Protein AF-A0A419T4N3-F1 (afdb_monomer)

Radius of gyration: 27.33 Å; Cα contacts (8 Å, |Δi|>4): 311; chains: 1; bounding box: 67×47×75 Å

Sequence (355 aa):
MQSIIKIRSVVVLLIANLIISLCSTPVVYLNENQILYAMSTLAQVIAGLFGLVLAAYAIIDPKLKDIGNQSKQSSDYVDTLRSRYFQNIIVLSVICAITILSSLLTINLYTEVSDKLFSILISQASIFGFFSILCFLYFGCSLLNPNALEKISKEEKKEIEDGYGSNLMDDDFKPFVAYYNKLESLIFEFATELMDKDLQGTLNLKYRNGRMQIFQALDILVMNEIINRQLYEKIDELRRYRNALVHSTDDQKVIPQIFNELKELYSKLFEVYKNNDDQEERIRAIQNLYAFSSHISLSQLDQQIIEIITNHAGISAHEMVLKLQVTRATLSRHLKKLSFMEKIKEKENGYYIIS

Nearest PDB structures (foldseek):
  1lnw-assembly3_F  TM=6.559E-01  e=2.986E-01  Pseudomonas aeruginosa
  8r5s-assembly1_B  TM=3.096E-01  e=5.332E-01  unidentified

Mean predicted aligned error: 12.05 Å

pLDDT: mean 80.76, std 11.73, range [31.94, 97.12]

Foldseek 3Di:
DVVVVLVVVLVVVLVVLLVVLLPDDDPDDDDLVRLLCLLVVLLVVLVVLLVVLVVLLVVLLVVLVVQLVVDVLSVVLSVVLNVVLVVLNVVLVVLSVVLNVLSVVLSVCVPPDDPSVSSSSSSSSNVSSVSSVVSSVVSVCQSPDPCNSLVVLQVLLVLLDLQQDDPWDPPCQVVLLVLLVLLLVLLVVVLVVLCVVPDPDDPCPPPVPDDDDSVNSVVSCVVVLLDDLLVVVLNVSSSSNNSSLVSNPPGSIDDVVNSVLSVVLSVLSVQLVVCVVPPVSNVVSSVVNVVSSVVPDDGPLLVVVLVCCVVDPLDALVVSCVVSVDDSVSSVVSVVSCVSNQQWDADPRGIHGDD

Secondary structure (DSSP, 8-state):
-HHHHHHHHHHHHHHHHHHHHHHSPPS-PPPHHHHHHHHHHHHHHHHHHHHHHHHHHHHHHHHHHHHHHH-HHHHHHHHHHHHHHHHHHHHHHHHHHHHHHHHHHHHHTTTTS-HHHHHHHHHHHHHHHHHHHHHHHHHHHHHT-TTHHHHHHHHHHHHHHHHH-S--BSS-HHHHHHHHHHHHHHHHHHHHHHHHHH-SSSSTTTSSSS---HHHHHHHHHHTTSS-HHHHHHHHHHHHHHHHHHH-TT---B-HHHHHHHHHHHHHHHHHHHTTT-HHHHHHHHHHHHHHHHTS---HHHHHHHHHHHHSTT--HHHHHHHHT--HHHHHHHHHHHHHTTSEEEETTEEEE--

Solvent-accessible surface area (backbone atoms only — not comparable to full-atom values): 19408 Å² total; per-residue (Å²): 110,72,70,59,54,52,52,51,53,48,53,52,51,52,51,52,49,49,54,49,48,70,76,46,76,85,88,71,89,77,54,72,66,57,50,51,50,52,32,52,51,52,32,49,52,46,52,51,53,50,52,52,49,53,54,51,47,67,62,43,52,59,55,44,50,53,54,19,71,75,33,83,68,43,27,60,53,36,52,52,50,50,52,54,51,53,54,49,50,54,53,49,52,53,51,42,52,52,42,37,50,42,26,52,49,46,63,71,39,60,86,80,43,56,72,68,60,42,53,40,46,52,51,52,40,50,52,53,41,53,52,48,51,52,50,53,53,53,48,51,53,56,72,68,41,88,57,54,59,39,50,52,20,46,53,53,34,48,59,54,44,72,32,74,52,94,62,70,36,78,80,44,36,69,60,43,55,53,50,50,52,51,42,53,49,50,45,47,53,53,31,49,54,51,51,68,72,76,51,98,72,86,66,71,77,74,57,76,81,42,87,80,48,71,66,59,27,51,50,48,33,39,76,67,67,62,40,56,58,53,47,51,53,49,52,52,51,52,51,52,45,52,45,14,42,74,48,29,91,86,54,58,54,29,46,59,69,62,49,49,54,51,52,52,52,39,52,37,52,48,49,27,60,72,28,65,86,42,68,68,58,23,52,52,28,37,49,54,41,50,57,49,43,76,65,56,80,65,36,56,62,54,47,52,50,50,50,49,31,70,78,33,74,43,49,44,75,69,56,52,28,64,75,69,71,47,52,68,66,58,51,51,52,51,51,50,53,36,36,67,51,54,49,33,44,82,53,100,64,26,37,36,71,52,129

Organism: NCBI:txid94868

InterPro domains:
  IPR036388 Winged helix-like DNA-binding domain superfamily [G3DSA:1.10.10.10] (299-355)
  IPR036390 Winged helix DNA-binding domain superfamily [SSF46785] (293-349)

Structure (mmCIF, N/CA/C/O backbone):
data_AF-A0A419T4N3-F1
#
_entry.id   AF-A0A419T4N3-F1
#
loop_
_atom_site.group_PDB
_atom_site.id
_atom_site.type_symbol
_atom_site.label_atom_id
_atom_site.label_alt_id
_atom_site.label_comp_id
_atom_site.label_asym_id
_atom_site.label_entity_id
_atom_site.label_seq_id
_atom_site.pdbx_PDB_ins_code
_atom_site.Cartn_x
_atom_site.Cartn_y
_atom_site.Cartn_z
_atom_site.occupancy
_atom_site.B_iso_or_equiv
_atom_site.auth_seq_id
_atom_site.auth_comp_id
_atom_site.auth_asym_id
_atom_site.auth_atom_id
_atom_site.pdbx_PDB_model_num
ATOM 1 N N . MET A 1 1 ? 0.202 1.731 -7.479 1.00 31.94 1 MET A N 1
ATOM 2 C CA . MET A 1 1 ? -0.015 2.595 -8.668 1.00 31.94 1 MET A CA 1
ATOM 3 C C . MET A 1 1 ? 1.285 3.156 -9.248 1.00 31.94 1 MET A C 1
ATOM 5 O O . MET A 1 1 ? 1.429 3.130 -10.464 1.00 31.94 1 MET A O 1
ATOM 9 N N . GLN A 1 2 ? 2.255 3.583 -8.425 1.00 45.47 2 GLN A N 1
ATOM 10 C CA . GLN A 1 2 ? 3.548 4.090 -8.917 1.00 45.47 2 GLN A CA 1
ATOM 11 C C . GLN A 1 2 ? 4.290 3.100 -9.837 1.00 45.47 2 GLN A C 1
ATOM 13 O O . GLN A 1 2 ? 4.796 3.516 -10.871 1.00 45.47 2 GLN A O 1
ATOM 18 N N . SER A 1 3 ? 4.287 1.795 -9.544 1.00 47.53 3 SER A N 1
ATOM 19 C CA . SER A 1 3 ? 4.958 0.793 -10.394 1.00 47.53 3 SER A CA 1
ATOM 20 C C . SER A 1 3 ? 4.275 0.601 -11.759 1.00 47.53 3 SER A C 1
ATOM 22 O O . SER A 1 3 ? 4.956 0.436 -12.761 1.00 47.53 3 SER A O 1
ATOM 24 N N . ILE A 1 4 ? 2.942 0.718 -11.836 1.00 44.59 4 ILE A N 1
ATOM 25 C CA . ILE A 1 4 ? 2.182 0.607 -13.099 1.00 44.59 4 ILE A CA 1
ATOM 26 C C . ILE A 1 4 ? 2.394 1.845 -13.979 1.00 44.59 4 ILE A C 1
ATOM 28 O O . ILE A 1 4 ? 2.547 1.717 -15.190 1.00 44.59 4 ILE A O 1
ATOM 32 N N . ILE A 1 5 ? 2.435 3.039 -13.377 1.00 51.47 5 ILE A N 1
ATOM 33 C CA . ILE A 1 5 ? 2.735 4.289 -14.095 1.00 51.47 5 ILE A CA 1
ATOM 34 C C . ILE A 1 5 ? 4.153 4.233 -14.674 1.00 51.47 5 ILE A C 1
ATOM 36 O O . ILE A 1 5 ? 4.336 4.550 -15.846 1.00 51.47 5 ILE A O 1
ATOM 40 N N . LYS A 1 6 ? 5.124 3.731 -13.898 1.00 64.81 6 LYS A N 1
ATOM 41 C CA . LYS A 1 6 ? 6.505 3.521 -14.358 1.00 64.81 6 LYS A CA 1
ATOM 42 C C . LYS A 1 6 ? 6.587 2.531 -15.525 1.00 64.81 6 LYS A C 1
ATOM 44 O O . LYS A 1 6 ? 7.268 2.808 -16.503 1.00 64.81 6 LYS A O 1
ATOM 49 N N . ILE A 1 7 ? 5.859 1.413 -15.475 1.00 67.81 7 ILE A N 1
ATOM 50 C CA . ILE A 1 7 ? 5.841 0.429 -16.574 1.00 67.81 7 ILE A CA 1
ATOM 51 C C . ILE A 1 7 ? 5.201 1.023 -17.838 1.00 67.81 7 ILE A C 1
ATOM 53 O O . ILE A 1 7 ? 5.730 0.857 -18.933 1.00 67.81 7 ILE A O 1
ATOM 57 N N . ARG A 1 8 ? 4.098 1.771 -17.707 1.00 72.62 8 ARG A N 1
ATOM 58 C CA . ARG A 1 8 ? 3.450 2.432 -18.853 1.00 72.62 8 ARG A CA 1
ATOM 59 C C . ARG A 1 8 ? 4.358 3.469 -19.512 1.00 72.62 8 ARG A C 1
ATOM 61 O O . ARG A 1 8 ? 4.431 3.494 -20.736 1.00 72.62 8 ARG A O 1
ATOM 68 N N . SER A 1 9 ? 5.078 4.277 -18.728 1.00 74.44 9 SER A N 1
ATOM 69 C CA . SER A 1 9 ? 6.034 5.241 -19.287 1.00 74.44 9 SER A CA 1
ATOM 70 C C . SER A 1 9 ? 7.179 4.559 -20.033 1.00 74.44 9 SER A C 1
ATOM 72 O O . SER A 1 9 ? 7.587 5.057 -21.076 1.00 74.44 9 SER A O 1
ATOM 74 N N . VAL A 1 10 ? 7.649 3.396 -19.560 1.00 78.00 10 VAL A N 1
ATOM 75 C CA . VAL A 1 10 ? 8.656 2.595 -20.280 1.0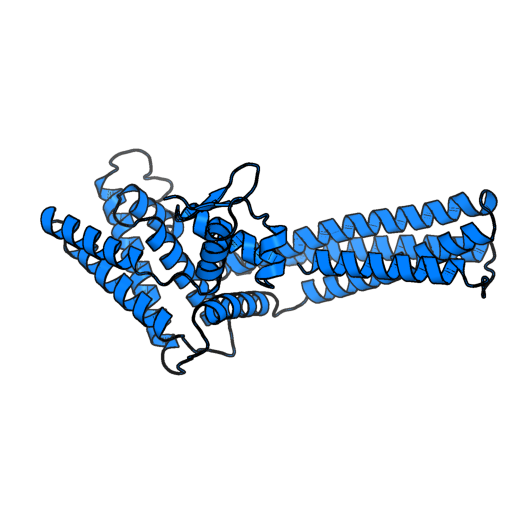0 78.00 10 VAL A CA 1
ATOM 76 C C . VAL A 1 10 ? 8.129 2.136 -21.619 1.00 78.00 10 VAL A C 1
ATOM 78 O O . VAL A 1 10 ? 8.781 2.346 -22.631 1.00 78.00 10 VAL A O 1
ATOM 81 N N . VAL A 1 11 ? 6.944 1.527 -21.634 1.00 82.12 11 VAL A N 1
ATOM 82 C CA . VAL A 1 11 ? 6.359 0.987 -22.864 1.00 82.12 11 VAL A CA 1
ATOM 83 C C . VAL A 1 11 ? 6.176 2.094 -23.901 1.00 82.12 11 VAL A C 1
ATOM 85 O O . VAL A 1 11 ? 6.564 1.917 -25.051 1.00 82.12 11 VAL A O 1
ATOM 88 N N . VAL A 1 12 ? 5.664 3.259 -23.493 1.00 84.56 12 VAL A N 1
ATOM 89 C CA . VAL A 1 12 ? 5.522 4.418 -24.388 1.00 84.56 12 VAL A CA 1
ATOM 90 C C . VAL A 1 12 ? 6.878 4.875 -24.924 1.00 84.56 12 VAL A C 1
ATOM 92 O O . VAL A 1 12 ? 7.005 5.119 -26.121 1.00 84.56 12 VAL A O 1
ATOM 95 N N . LEU A 1 13 ? 7.898 4.952 -24.068 1.00 84.69 13 LEU A N 1
ATOM 96 C CA . LEU A 1 13 ? 9.232 5.400 -24.456 1.00 84.69 13 LEU A CA 1
ATOM 97 C C . LEU A 1 13 ? 9.925 4.405 -25.406 1.00 84.69 13 LEU A C 1
ATOM 99 O O . LEU A 1 13 ? 10.548 4.827 -26.378 1.00 84.69 13 LEU A O 1
ATOM 103 N N . LEU A 1 14 ? 9.750 3.097 -25.194 1.00 85.50 14 LEU A N 1
ATOM 104 C CA . LEU A 1 14 ? 10.253 2.051 -26.091 1.00 85.50 14 LEU A CA 1
ATOM 105 C C . LEU A 1 14 ? 9.548 2.072 -27.453 1.00 85.50 14 LEU A C 1
ATOM 107 O O . LEU A 1 14 ? 10.215 1.983 -28.484 1.00 85.50 14 LEU A O 1
ATOM 111 N N . ILE A 1 15 ? 8.219 2.246 -27.475 1.00 86.88 15 ILE A N 1
ATOM 112 C CA . ILE A 1 15 ? 7.438 2.363 -28.719 1.00 86.88 15 ILE A CA 1
ATOM 113 C C . ILE A 1 15 ? 7.839 3.623 -29.489 1.00 86.88 15 ILE A C 1
ATOM 115 O O . ILE A 1 15 ? 8.082 3.552 -30.691 1.00 86.88 15 ILE A O 1
ATOM 119 N N . ALA A 1 16 ? 7.953 4.768 -28.811 1.00 86.31 16 ALA A N 1
ATOM 120 C CA . ALA A 1 16 ? 8.398 6.010 -29.434 1.00 86.31 16 ALA A CA 1
ATOM 121 C C . ALA A 1 16 ? 9.796 5.844 -30.044 1.00 86.31 16 ALA A C 1
ATOM 123 O O . ALA A 1 16 ? 10.008 6.181 -31.208 1.00 86.31 16 ALA A O 1
ATOM 124 N N . ASN A 1 17 ? 10.725 5.241 -29.297 1.00 85.12 17 ASN A N 1
ATOM 125 C CA . ASN A 1 17 ? 12.058 4.951 -29.807 1.00 85.12 17 ASN A CA 1
ATOM 126 C C . ASN A 1 17 ? 12.044 3.965 -30.986 1.00 85.12 17 ASN A C 1
ATOM 128 O O . ASN A 1 17 ? 12.831 4.105 -31.916 1.00 85.12 17 ASN A O 1
ATOM 132 N N . LEU A 1 18 ? 11.135 2.986 -30.987 1.00 86.69 18 LEU A N 1
ATOM 133 C CA . LEU A 1 18 ? 11.001 2.024 -32.081 1.00 86.69 18 LEU A CA 1
ATOM 134 C C . LEU A 1 18 ? 10.568 2.729 -33.368 1.00 86.69 18 LEU A C 1
ATOM 136 O O . LEU A 1 18 ? 11.173 2.511 -34.413 1.00 86.69 18 LEU A O 1
ATOM 140 N N . ILE A 1 19 ? 9.568 3.609 -33.281 1.00 85.75 19 ILE A N 1
ATOM 141 C CA . ILE A 1 19 ? 9.081 4.403 -34.416 1.00 85.75 19 ILE A CA 1
ATOM 142 C C . ILE A 1 19 ? 10.201 5.302 -34.951 1.00 85.75 19 ILE A C 1
ATOM 144 O O . ILE A 1 19 ? 10.469 5.302 -36.152 1.00 85.75 19 ILE A O 1
ATOM 148 N N . ILE A 1 20 ? 10.909 6.010 -34.064 1.00 84.19 20 ILE A N 1
ATOM 149 C CA . ILE A 1 20 ? 12.036 6.873 -34.445 1.00 84.19 20 ILE A CA 1
ATOM 150 C C . ILE A 1 20 ? 13.131 6.051 -35.133 1.00 84.19 20 ILE A C 1
ATOM 152 O O . ILE A 1 20 ? 13.623 6.444 -36.187 1.00 84.19 20 ILE A O 1
ATOM 156 N N . SER A 1 21 ? 13.484 4.890 -34.581 1.00 81.69 21 SER A N 1
ATOM 157 C CA . SER A 1 21 ? 14.529 4.022 -35.129 1.00 81.69 21 SER A CA 1
ATOM 158 C C . SER A 1 21 ? 14.134 3.326 -36.440 1.00 81.69 21 SER A C 1
ATOM 160 O O . SER A 1 21 ? 15.013 2.889 -37.177 1.00 81.69 21 SER A O 1
ATOM 162 N N . LEU A 1 22 ? 12.837 3.207 -36.749 1.00 82.69 22 LEU A N 1
ATOM 163 C CA . LEU A 1 22 ? 12.342 2.675 -38.025 1.00 82.69 22 LEU A CA 1
ATOM 164 C C . LEU A 1 22 ? 12.378 3.719 -39.150 1.00 82.69 22 LEU A C 1
ATOM 166 O O . LEU A 1 22 ? 12.662 3.364 -40.303 1.00 82.69 22 LEU A O 1
ATOM 170 N N . CYS A 1 23 ? 12.075 4.975 -38.806 1.00 80.25 23 CYS A N 1
ATOM 171 C CA . CYS A 1 23 ? 12.005 6.115 -39.721 1.00 80.25 23 CYS A CA 1
ATOM 172 C C . CYS A 1 23 ? 13.365 6.777 -39.979 1.00 80.25 23 CYS A C 1
ATOM 174 O O . CYS A 1 23 ? 13.569 7.334 -41.055 1.00 80.25 23 CYS A O 1
ATOM 176 N N . SER A 1 24 ? 14.288 6.713 -39.020 1.00 73.56 24 SER A N 1
ATOM 177 C CA . SER A 1 24 ? 15.607 7.339 -39.118 1.00 73.56 24 SER A CA 1
ATOM 178 C C . SER A 1 24 ? 16.665 6.366 -39.632 1.00 73.56 24 SER A C 1
ATOM 180 O O . SER A 1 24 ? 16.668 5.182 -39.298 1.00 73.56 24 SER A O 1
ATOM 182 N N . THR A 1 25 ? 17.611 6.874 -40.419 1.00 68.69 25 THR A N 1
ATOM 183 C CA . THR A 1 25 ? 18.847 6.148 -40.726 1.00 68.69 25 THR A CA 1
ATOM 184 C C . THR A 1 25 ? 19.784 6.180 -39.519 1.00 68.69 25 THR A C 1
ATOM 186 O O . THR A 1 25 ? 19.832 7.203 -38.828 1.00 68.69 25 THR A O 1
ATOM 189 N N . PRO A 1 26 ? 20.555 5.109 -39.260 1.00 66.38 26 PRO A N 1
ATOM 190 C CA . PRO A 1 26 ? 21.543 5.110 -38.190 1.00 66.38 26 PRO A CA 1
ATOM 191 C C . PRO A 1 26 ? 22.538 6.257 -38.387 1.00 66.38 26 PRO A C 1
ATOM 193 O O . PRO A 1 26 ? 23.219 6.342 -39.406 1.00 66.38 26 PRO A O 1
ATOM 196 N N . VAL A 1 27 ? 22.589 7.159 -37.406 1.00 62.31 27 VAL A N 1
ATOM 197 C CA . VAL A 1 27 ? 23.484 8.330 -37.414 1.00 62.31 27 VAL A CA 1
ATOM 198 C C . VAL A 1 27 ? 24.900 7.943 -36.975 1.00 62.31 27 VAL A C 1
ATOM 200 O O . VAL A 1 27 ? 25.871 8.575 -37.378 1.00 62.31 27 VAL A O 1
ATOM 203 N N . VAL A 1 28 ? 25.025 6.888 -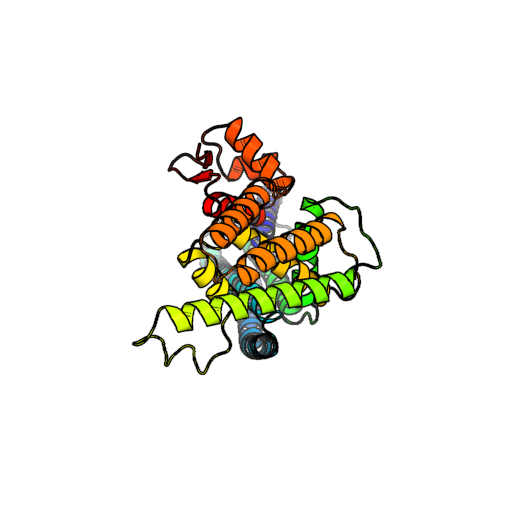36.163 1.00 66.81 28 VAL A N 1
ATOM 204 C CA . VAL A 1 28 ? 26.293 6.403 -35.610 1.00 66.81 28 VAL A CA 1
ATOM 205 C C . VAL A 1 28 ? 26.461 4.931 -35.964 1.00 66.81 28 VAL A C 1
ATOM 207 O O . VAL A 1 28 ? 25.627 4.105 -35.595 1.00 66.81 28 VAL A O 1
ATOM 210 N N . TYR A 1 29 ? 27.557 4.610 -36.649 1.00 73.38 29 TYR A N 1
ATOM 211 C CA . TYR A 1 29 ? 27.977 3.237 -36.909 1.00 73.38 29 TYR A CA 1
ATOM 212 C C . TYR A 1 29 ? 28.999 2.830 -35.853 1.00 73.38 29 TYR A C 1
ATOM 214 O O . TYR A 1 29 ? 30.044 3.465 -35.713 1.00 73.38 2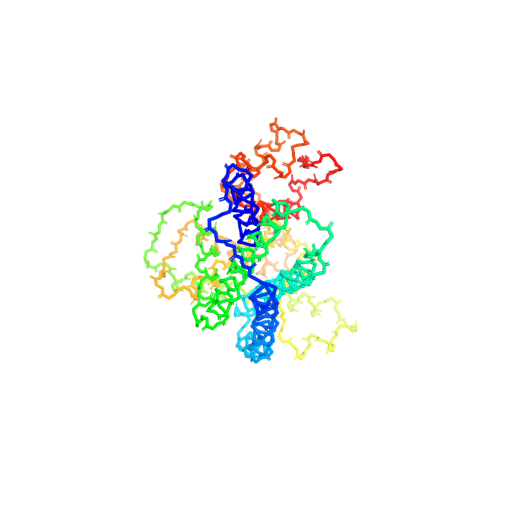9 TYR A O 1
ATOM 222 N N . LEU A 1 30 ? 28.669 1.791 -35.090 1.00 80.06 30 LEU A N 1
ATOM 223 C CA . LEU A 1 30 ? 29.545 1.234 -34.067 1.00 80.06 30 LEU A CA 1
ATOM 224 C C . LEU A 1 30 ? 30.280 0.023 -34.636 1.00 80.06 30 LEU A C 1
ATOM 226 O O . LEU A 1 30 ? 29.688 -0.789 -35.346 1.00 80.06 30 LEU A O 1
ATOM 230 N N . ASN A 1 31 ? 31.563 -0.100 -34.311 1.00 84.88 31 ASN A N 1
ATOM 231 C CA . ASN A 1 31 ? 32.322 -1.310 -34.609 1.00 84.88 31 ASN A CA 1
ATOM 232 C C . ASN A 1 31 ? 32.029 -2.420 -33.581 1.00 84.88 31 ASN A C 1
ATOM 234 O O . ASN A 1 31 ? 31.470 -2.170 -32.511 1.00 84.88 31 ASN A O 1
ATOM 238 N N . GLU A 1 32 ? 32.440 -3.647 -33.897 1.00 85.06 32 GLU A N 1
ATOM 239 C CA . GLU A 1 32 ? 32.225 -4.835 -33.059 1.00 85.06 32 GLU A CA 1
ATOM 240 C C . GLU A 1 32 ? 32.720 -4.646 -31.616 1.00 85.06 32 GLU A C 1
ATOM 242 O O . GLU A 1 32 ? 31.989 -4.896 -30.657 1.00 85.06 32 GLU A O 1
ATOM 247 N N . ASN A 1 33 ? 33.932 -4.109 -31.449 1.00 90.31 33 ASN A N 1
ATOM 248 C CA . ASN A 1 33 ? 34.508 -3.858 -30.129 1.00 90.31 33 ASN A CA 1
ATOM 249 C C . ASN A 1 33 ? 33.665 -2.859 -29.324 1.00 90.31 33 ASN A C 1
ATOM 251 O O . ASN A 1 33 ? 33.402 -3.076 -28.145 1.00 90.31 33 ASN A O 1
ATOM 255 N N . GLN A 1 34 ? 33.210 -1.771 -29.947 1.00 90.44 34 GLN A N 1
ATOM 256 C CA . GLN A 1 34 ? 32.368 -0.759 -29.307 1.00 90.44 34 GLN A CA 1
ATOM 257 C C . GLN A 1 34 ? 31.020 -1.338 -28.872 1.00 90.44 34 GLN A C 1
ATOM 259 O O . GLN A 1 34 ? 30.558 -1.019 -27.778 1.00 90.44 34 GLN A O 1
ATOM 264 N N . ILE A 1 35 ? 30.415 -2.206 -29.686 1.00 89.56 35 ILE A N 1
ATOM 265 C CA . ILE A 1 35 ? 29.171 -2.913 -29.350 1.00 89.56 35 ILE A CA 1
ATOM 266 C C . ILE A 1 35 ? 29.390 -3.819 -28.139 1.00 89.56 35 ILE A C 1
ATOM 268 O O . ILE A 1 35 ? 28.626 -3.748 -27.172 1.00 89.56 35 ILE A O 1
ATOM 272 N N . LEU A 1 36 ? 30.452 -4.630 -28.172 1.00 91.44 36 LEU A N 1
ATOM 273 C CA . LEU A 1 36 ? 30.802 -5.544 -27.090 1.00 91.44 36 LEU A CA 1
ATOM 274 C C . LEU A 1 36 ? 31.016 -4.784 -25.776 1.00 91.44 36 LEU A C 1
ATOM 276 O O . LEU A 1 36 ? 30.433 -5.148 -24.753 1.00 91.44 36 LEU A O 1
ATOM 280 N N . TYR A 1 37 ? 31.796 -3.700 -25.805 1.00 93.38 37 TYR A N 1
ATOM 281 C CA . TYR A 1 37 ? 32.027 -2.869 -24.626 1.00 93.38 37 TYR A CA 1
ATOM 282 C C . TYR A 1 37 ? 30.739 -2.207 -24.135 1.00 93.38 37 TYR A C 1
ATOM 284 O O . TYR A 1 37 ? 30.447 -2.287 -22.944 1.00 93.38 37 TYR A O 1
ATOM 292 N N . ALA A 1 38 ? 29.939 -1.595 -25.010 1.00 91.44 38 ALA A N 1
ATOM 293 C CA . ALA A 1 38 ? 28.722 -0.893 -24.604 1.00 91.44 38 ALA A CA 1
ATOM 294 C C . ALA A 1 38 ? 27.695 -1.837 -23.957 1.00 91.44 38 ALA A C 1
ATOM 296 O O . ALA A 1 38 ? 27.187 -1.553 -22.874 1.00 91.44 38 ALA A O 1
ATOM 297 N N . MET A 1 39 ? 27.424 -2.988 -24.575 1.00 94.00 39 MET A N 1
ATOM 298 C CA . MET A 1 39 ? 26.419 -3.925 -24.064 1.00 94.00 39 MET A CA 1
ATOM 299 C C . MET A 1 39 ? 26.895 -4.690 -22.831 1.00 94.00 39 MET A C 1
ATOM 301 O O . MET A 1 39 ? 26.122 -4.869 -21.888 1.00 94.00 39 MET A O 1
ATOM 305 N N . SER A 1 40 ? 28.168 -5.092 -22.791 1.00 95.19 40 SER A N 1
ATOM 306 C CA . SER A 1 40 ? 28.737 -5.767 -21.620 1.00 95.19 40 SER A CA 1
ATOM 307 C C . SER A 1 40 ? 28.801 -4.833 -20.409 1.00 95.19 40 SER A C 1
ATOM 309 O O . SER A 1 40 ? 28.366 -5.204 -19.318 1.00 95.19 40 SER A O 1
ATOM 311 N N . THR A 1 41 ? 29.254 -3.587 -20.593 1.00 95.94 41 THR A N 1
ATOM 312 C CA . THR A 1 41 ? 29.294 -2.600 -19.499 1.00 95.94 41 THR A CA 1
ATOM 313 C C . THR A 1 41 ? 27.899 -2.254 -18.991 1.00 95.94 41 THR A C 1
ATOM 315 O O . THR A 1 41 ? 27.699 -2.199 -17.780 1.00 95.94 41 THR A O 1
ATOM 318 N N . LEU A 1 42 ? 26.911 -2.099 -19.877 1.00 95.88 42 LEU A N 1
ATOM 319 C CA . LEU A 1 42 ? 25.527 -1.850 -19.479 1.00 95.88 42 LEU A CA 1
ATOM 320 C C . LEU A 1 42 ? 24.971 -2.981 -18.599 1.00 95.88 42 LEU A C 1
ATOM 322 O O . LEU A 1 42 ? 24.412 -2.712 -17.532 1.00 95.88 42 LEU A O 1
ATOM 326 N N . ALA A 1 43 ? 25.169 -4.239 -19.004 1.00 96.00 43 ALA A N 1
ATOM 327 C CA . ALA A 1 43 ? 24.740 -5.401 -18.226 1.00 96.00 43 ALA A CA 1
ATOM 328 C C . ALA A 1 43 ? 25.420 -5.452 -16.845 1.00 96.00 43 ALA A C 1
ATOM 330 O O . ALA A 1 43 ? 24.754 -5.675 -15.832 1.00 96.00 43 ALA A O 1
ATOM 331 N N . GLN A 1 44 ? 26.729 -5.189 -16.788 1.00 96.38 44 GLN A N 1
ATOM 332 C CA . GLN A 1 44 ? 27.501 -5.171 -15.541 1.00 96.38 44 GLN A CA 1
ATOM 333 C C . GLN A 1 44 ? 27.065 -4.046 -14.595 1.00 96.38 44 GLN A C 1
ATOM 335 O O . GLN A 1 44 ? 26.896 -4.287 -13.400 1.00 96.38 44 GLN A O 1
ATOM 340 N N . VAL A 1 45 ? 26.842 -2.832 -15.111 1.00 97.00 45 VAL A N 1
ATOM 341 C CA . VAL A 1 45 ? 26.377 -1.687 -14.311 1.00 97.00 45 VAL A CA 1
ATOM 342 C C . VAL A 1 45 ? 25.013 -1.985 -13.693 1.00 97.00 45 VAL A C 1
ATOM 344 O O . VAL A 1 45 ? 24.820 -1.760 -12.500 1.00 97.00 45 VAL A O 1
ATOM 347 N N . ILE A 1 46 ? 24.081 -2.543 -14.466 1.00 95.81 46 ILE A N 1
ATOM 348 C CA . ILE A 1 46 ? 22.750 -2.916 -13.972 1.00 95.81 46 ILE A CA 1
ATOM 349 C C . ILE A 1 46 ? 22.828 -4.015 -12.905 1.00 95.81 46 ILE A C 1
ATOM 351 O O . ILE A 1 46 ? 22.191 -3.891 -11.856 1.00 95.81 46 ILE A O 1
ATOM 355 N N . ALA A 1 47 ? 23.647 -5.048 -13.121 1.00 96.31 47 ALA A N 1
ATOM 356 C CA . ALA A 1 47 ? 23.871 -6.097 -12.129 1.00 96.31 47 ALA A CA 1
ATOM 357 C C . ALA A 1 47 ? 24.471 -5.536 -10.824 1.00 96.31 47 ALA A C 1
ATOM 359 O O . ALA A 1 47 ? 24.008 -5.868 -9.730 1.00 96.31 47 ALA A O 1
ATOM 360 N N . GLY A 1 48 ? 25.455 -4.637 -10.933 1.00 97.12 48 GLY A N 1
ATOM 361 C CA . GLY A 1 48 ? 26.073 -3.965 -9.789 1.00 97.12 48 GLY A CA 1
ATOM 362 C C . GLY A 1 48 ? 25.090 -3.089 -9.010 1.00 97.12 48 GLY A C 1
ATOM 363 O O . GLY A 1 48 ? 25.012 -3.189 -7.785 1.00 97.12 48 GLY A O 1
ATOM 364 N N . LEU A 1 49 ? 24.281 -2.282 -9.706 1.00 95.44 49 LEU A N 1
ATOM 365 C CA . LEU A 1 49 ? 23.234 -1.463 -9.085 1.00 95.44 49 LEU A CA 1
ATOM 366 C C . LEU A 1 49 ? 22.191 -2.319 -8.358 1.00 95.44 49 LEU A C 1
ATOM 368 O O . LEU A 1 49 ? 21.780 -1.970 -7.250 1.00 95.44 49 LEU A O 1
ATOM 372 N N . PHE A 1 50 ? 21.794 -3.454 -8.938 1.00 95.44 50 PHE A N 1
ATOM 373 C CA . PHE A 1 50 ? 20.884 -4.389 -8.280 1.00 95.44 50 PHE A CA 1
ATOM 374 C C . PHE A 1 50 ? 21.486 -4.961 -6.989 1.00 95.44 50 PHE A C 1
ATOM 376 O O . PHE A 1 50 ? 20.816 -4.958 -5.954 1.00 95.44 50 PHE A O 1
ATOM 383 N N . GLY A 1 51 ? 22.759 -5.371 -7.016 1.00 95.19 51 GLY A N 1
ATOM 384 C CA . GLY A 1 51 ? 23.476 -5.837 -5.826 1.00 95.19 51 GLY A CA 1
ATOM 385 C C . GLY A 1 51 ? 23.535 -4.786 -4.712 1.00 95.19 51 GLY A C 1
ATOM 386 O O . GLY A 1 51 ? 23.250 -5.097 -3.555 1.00 95.19 51 GLY A O 1
ATOM 387 N N . LEU A 1 52 ? 23.821 -3.526 -5.059 1.00 93.25 52 LEU A N 1
ATOM 388 C CA . LEU A 1 52 ? 23.844 -2.410 -4.105 1.00 93.25 52 LEU A CA 1
ATOM 389 C C . LEU A 1 52 ? 22.472 -2.149 -3.476 1.00 93.25 52 LEU A C 1
ATOM 391 O O . LEU A 1 52 ? 22.373 -1.965 -2.263 1.00 93.25 52 LEU A O 1
ATOM 395 N N . VAL A 1 53 ? 21.406 -2.158 -4.279 1.00 92.19 53 VAL A N 1
ATOM 396 C CA . VAL A 1 53 ? 20.036 -1.978 -3.780 1.00 92.19 53 VAL A CA 1
ATOM 397 C C . VAL A 1 53 ? 19.632 -3.108 -2.833 1.00 92.19 53 VAL A C 1
ATOM 399 O O . VAL A 1 53 ? 19.029 -2.844 -1.792 1.00 92.19 53 VAL A O 1
ATOM 402 N N . LEU A 1 54 ? 19.979 -4.355 -3.160 1.00 92.94 54 LEU A N 1
ATOM 403 C CA . LEU A 1 54 ? 19.670 -5.510 -2.319 1.00 92.94 54 LEU A CA 1
ATOM 404 C C . LEU A 1 54 ? 20.421 -5.447 -0.982 1.00 92.94 54 LEU A C 1
ATOM 406 O O . LEU A 1 54 ? 19.821 -5.675 0.069 1.00 92.94 54 LEU A O 1
ATOM 410 N N . ALA A 1 55 ? 21.697 -5.053 -1.006 1.00 93.56 55 ALA A N 1
ATOM 411 C CA . ALA A 1 55 ? 22.484 -4.824 0.203 1.00 93.56 55 ALA A CA 1
ATOM 412 C C . ALA A 1 55 ? 21.899 -3.693 1.067 1.00 93.56 55 ALA A C 1
ATOM 414 O O . ALA A 1 55 ? 21.741 -3.851 2.278 1.00 93.56 55 ALA A O 1
ATOM 415 N N . ALA A 1 56 ? 21.518 -2.568 0.453 1.00 90.81 56 ALA A N 1
ATOM 416 C CA . ALA A 1 56 ? 20.903 -1.453 1.166 1.00 90.81 56 ALA A CA 1
ATOM 417 C C . ALA A 1 56 ? 19.569 -1.856 1.816 1.00 90.81 56 ALA A C 1
ATOM 419 O O . ALA A 1 56 ? 19.316 -1.519 2.974 1.00 90.81 56 ALA A O 1
ATOM 420 N N . TYR A 1 57 ? 18.734 -2.626 1.110 1.00 90.88 57 TYR A N 1
ATOM 421 C CA . TYR A 1 57 ? 17.472 -3.126 1.656 1.00 90.88 57 TYR A CA 1
ATOM 422 C C . TYR A 1 57 ? 17.690 -4.075 2.839 1.00 90.88 57 TYR A C 1
ATOM 424 O O . TYR A 1 57 ? 17.017 -3.928 3.857 1.00 90.88 57 TYR A O 1
ATOM 432 N N . ALA A 1 58 ? 18.673 -4.979 2.759 1.00 91.12 58 ALA A N 1
ATOM 433 C CA . ALA A 1 58 ? 19.017 -5.887 3.855 1.00 91.12 58 ALA A CA 1
ATOM 434 C C . ALA A 1 58 ? 19.450 -5.153 5.142 1.00 91.12 58 ALA A C 1
ATOM 436 O O . ALA A 1 58 ? 19.237 -5.662 6.239 1.00 91.12 58 ALA A O 1
ATOM 437 N N . ILE A 1 59 ? 20.019 -3.947 5.025 1.00 89.88 59 ILE A N 1
ATOM 438 C CA . ILE A 1 59 ? 20.386 -3.094 6.171 1.00 89.88 59 ILE A CA 1
ATOM 439 C C . ILE A 1 59 ? 19.175 -2.325 6.720 1.00 89.88 59 ILE A C 1
ATOM 441 O O . ILE A 1 59 ? 19.082 -2.083 7.925 1.00 89.88 59 ILE A O 1
ATOM 445 N N . ILE A 1 60 ? 18.268 -1.890 5.845 1.00 88.25 60 ILE A N 1
ATOM 446 C CA . ILE A 1 60 ? 17.145 -1.017 6.207 1.00 88.25 60 ILE A CA 1
ATOM 447 C C . ILE A 1 60 ? 15.958 -1.807 6.759 1.00 88.25 60 ILE A C 1
ATOM 449 O O . ILE A 1 60 ? 15.305 -1.325 7.682 1.00 88.25 60 ILE A O 1
ATOM 453 N N . ASP A 1 61 ? 15.694 -3.016 6.261 1.00 89.31 61 ASP A N 1
ATOM 454 C CA . ASP A 1 61 ? 14.555 -3.827 6.707 1.00 89.31 61 ASP A CA 1
ATOM 455 C C . ASP A 1 61 ? 14.553 -4.099 8.228 1.00 89.31 61 ASP A C 1
ATOM 457 O O . ASP A 1 61 ? 13.527 -3.831 8.863 1.00 89.31 61 ASP A O 1
ATOM 461 N N . PRO A 1 62 ? 15.677 -4.504 8.862 1.00 88.69 62 PRO A N 1
ATOM 462 C CA . PRO A 1 62 ? 15.734 -4.663 10.315 1.00 88.69 62 PRO A CA 1
ATOM 463 C C . PRO A 1 62 ? 15.488 -3.350 11.065 1.00 88.69 62 PRO A C 1
ATOM 465 O O . PRO A 1 62 ? 14.724 -3.327 12.022 1.00 88.69 62 PRO A O 1
ATOM 468 N N . LYS A 1 63 ? 16.060 -2.232 10.592 1.00 86.25 63 LYS A N 1
ATOM 469 C CA . LYS A 1 63 ? 15.877 -0.911 11.220 1.00 86.25 63 LYS A CA 1
ATOM 470 C C . LYS A 1 63 ? 14.425 -0.446 11.164 1.00 86.25 63 LYS A C 1
ATOM 472 O O . LYS A 1 63 ? 13.913 0.094 12.139 1.00 86.25 63 LYS A O 1
ATOM 477 N N . LEU A 1 64 ? 13.753 -0.664 10.032 1.00 85.50 64 LEU A N 1
ATOM 478 C CA . LEU A 1 64 ? 12.326 -0.380 9.899 1.00 85.50 64 LEU A CA 1
ATOM 479 C C . LEU A 1 64 ? 11.514 -1.237 10.870 1.00 85.50 64 LEU A C 1
ATOM 481 O O . LEU A 1 64 ? 10.634 -0.715 11.548 1.00 85.50 64 LEU A O 1
ATOM 485 N N . LYS A 1 65 ? 11.843 -2.527 10.991 1.00 86.00 65 LYS A N 1
ATOM 486 C CA . LYS A 1 65 ? 11.188 -3.432 11.939 1.00 86.00 65 LYS A CA 1
ATOM 487 C C . LYS A 1 65 ? 11.367 -2.978 13.391 1.00 86.00 65 LYS A C 1
ATOM 489 O O . LYS A 1 65 ? 10.403 -3.001 14.151 1.00 86.00 65 LYS A O 1
ATOM 494 N N . ASP A 1 66 ? 12.555 -2.506 13.760 1.00 84.62 66 ASP A N 1
ATOM 495 C CA . ASP A 1 66 ? 12.815 -1.963 15.096 1.00 84.62 66 ASP A CA 1
ATOM 496 C C . ASP A 1 66 ? 11.972 -0.710 15.378 1.00 84.62 66 ASP A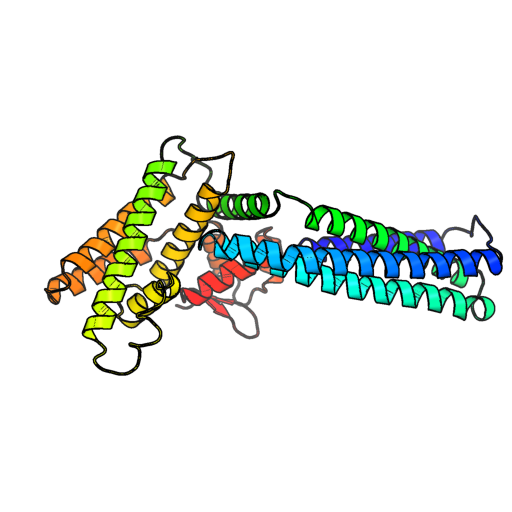 C 1
ATOM 498 O O . ASP A 1 66 ? 11.387 -0.601 16.454 1.00 84.62 66 ASP A O 1
ATOM 502 N N . ILE A 1 67 ? 11.822 0.189 14.396 1.00 80.81 67 ILE A N 1
ATOM 503 C CA . ILE A 1 67 ? 10.917 1.351 14.491 1.00 80.81 67 ILE A CA 1
ATOM 504 C C . ILE A 1 67 ? 9.458 0.899 14.674 1.00 80.81 67 ILE A C 1
ATOM 506 O O . ILE A 1 67 ? 8.727 1.478 15.478 1.00 80.81 67 ILE A O 1
ATOM 510 N N . GLY A 1 68 ? 9.031 -0.153 13.968 1.00 76.56 68 GLY A N 1
ATOM 511 C CA . GLY A 1 68 ? 7.689 -0.730 14.106 1.00 76.56 68 GLY A CA 1
ATOM 512 C C . GLY A 1 68 ? 7.432 -1.334 15.490 1.00 76.56 68 GLY A C 1
ATOM 513 O O . GLY A 1 68 ? 6.341 -1.196 16.034 1.00 76.56 68 GLY A O 1
ATOM 514 N N . ASN A 1 69 ? 8.453 -1.929 16.111 1.00 77.12 69 ASN A N 1
ATOM 515 C CA . ASN A 1 69 ? 8.342 -2.523 17.446 1.00 77.12 69 ASN A CA 1
ATOM 516 C C . ASN A 1 69 ? 8.239 -1.477 18.572 1.00 77.12 69 ASN A C 1
ATOM 518 O O . ASN A 1 69 ? 7.720 -1.788 19.645 1.00 77.12 69 ASN A O 1
ATOM 522 N N . GLN A 1 70 ? 8.725 -0.249 18.357 1.00 75.56 70 GLN A N 1
ATOM 523 C CA . GLN A 1 70 ? 8.699 0.814 19.371 1.00 75.56 70 GLN A CA 1
ATOM 524 C C . GLN A 1 70 ? 7.292 1.367 19.625 1.00 75.56 70 GLN A C 1
ATOM 526 O O . GLN A 1 70 ? 6.994 1.797 20.740 1.00 75.56 70 GLN A O 1
ATOM 531 N N . SER A 1 71 ? 6.410 1.359 18.621 1.00 62.28 71 SER A N 1
ATOM 532 C CA . SER A 1 71 ? 5.031 1.815 18.788 1.00 62.28 71 SER A CA 1
ATOM 533 C C . SER A 1 71 ? 4.067 1.048 17.881 1.00 62.28 71 SER A C 1
ATOM 535 O O . SER A 1 71 ? 4.309 0.865 16.691 1.00 62.28 71 SER A O 1
ATOM 537 N N . LYS A 1 72 ? 2.914 0.650 18.435 1.00 63.03 72 LYS A N 1
ATOM 538 C CA . LYS A 1 72 ? 1.857 -0.070 17.700 1.00 63.03 72 LYS A CA 1
ATOM 539 C C . LYS A 1 72 ? 1.308 0.735 16.513 1.00 63.03 72 LYS A C 1
ATOM 541 O O . LYS A 1 72 ? 0.825 0.149 15.558 1.00 63.03 72 LYS A O 1
ATOM 546 N N . GLN A 1 73 ? 1.405 2.065 16.567 1.00 61.78 73 GLN A N 1
ATOM 547 C CA . GLN A 1 73 ? 0.954 2.980 15.510 1.00 61.78 73 GLN A CA 1
ATOM 548 C C . GLN A 1 73 ? 1.975 3.054 14.368 1.00 61.78 73 GLN A C 1
ATOM 550 O O . GLN A 1 73 ? 1.597 3.075 13.202 1.00 61.78 73 GLN A O 1
ATOM 555 N N . SER A 1 74 ? 3.270 3.004 14.696 1.00 65.25 74 SER A N 1
ATOM 556 C CA . SER A 1 74 ? 4.355 2.933 13.713 1.00 65.25 74 SER A CA 1
ATOM 557 C C . SER A 1 74 ? 4.375 1.598 12.962 1.00 65.25 74 SER A C 1
ATOM 559 O O . SER A 1 74 ? 4.814 1.569 11.814 1.00 65.25 74 SER A O 1
ATOM 561 N N . SER A 1 75 ? 3.911 0.506 13.584 1.00 73.94 75 SER A N 1
ATOM 562 C CA . SER A 1 75 ? 3.942 -0.846 13.000 1.00 73.94 75 SER A CA 1
ATOM 563 C C . SER A 1 75 ? 3.216 -0.930 11.654 1.00 73.94 75 SER A C 1
ATOM 565 O O . SER A 1 75 ? 3.795 -1.413 10.685 1.00 73.94 75 SER A O 1
ATOM 567 N N . ASP A 1 76 ? 1.994 -0.400 11.555 1.00 74.38 76 ASP A N 1
ATOM 568 C CA . ASP A 1 76 ? 1.185 -0.487 10.329 1.00 74.38 76 ASP A CA 1
ATOM 569 C C . ASP A 1 76 ? 1.834 0.253 9.148 1.00 74.38 76 ASP A C 1
ATOM 571 O O . ASP A 1 76 ? 1.867 -0.239 8.011 1.00 74.38 76 ASP A O 1
ATOM 575 N N . TYR A 1 77 ? 2.398 1.434 9.416 1.00 79.31 77 TYR A N 1
ATOM 576 C CA . TYR A 1 77 ? 3.105 2.223 8.409 1.00 79.31 77 TYR A CA 1
ATOM 577 C C . TYR A 1 77 ? 4.407 1.563 7.976 1.00 79.31 77 TYR A C 1
ATOM 579 O O . TYR A 1 77 ? 4.730 1.545 6.785 1.00 79.31 77 TYR A O 1
ATOM 587 N N . VAL A 1 78 ? 5.136 0.988 8.931 1.00 84.00 78 VAL A N 1
ATOM 588 C CA . VAL A 1 78 ? 6.356 0.225 8.677 1.00 84.00 78 VAL A CA 1
ATOM 589 C C . VAL A 1 78 ? 6.057 -0.984 7.797 1.00 84.00 78 VAL A C 1
ATOM 591 O O . VAL A 1 78 ? 6.732 -1.169 6.785 1.00 84.00 78 VAL A O 1
ATOM 594 N N . ASP A 1 79 ? 5.033 -1.774 8.111 1.00 83.00 79 ASP A N 1
ATOM 595 C CA . ASP A 1 79 ? 4.690 -2.966 7.333 1.00 83.00 79 ASP A CA 1
ATOM 596 C C . ASP A 1 79 ? 4.220 -2.607 5.917 1.00 83.00 79 ASP A C 1
ATOM 598 O O . ASP A 1 79 ? 4.642 -3.229 4.933 1.00 83.00 79 ASP A O 1
ATOM 602 N N . THR A 1 80 ? 3.441 -1.530 5.783 1.00 81.69 80 THR A N 1
ATOM 603 C CA . THR A 1 80 ? 3.051 -0.980 4.478 1.00 81.69 80 THR A CA 1
ATOM 604 C C . THR A 1 80 ? 4.273 -0.551 3.661 1.00 81.69 80 THR A C 1
ATOM 606 O O . THR A 1 80 ? 4.380 -0.884 2.475 1.00 81.69 80 THR A O 1
ATOM 609 N N . LEU A 1 81 ? 5.221 0.164 4.275 1.00 85.62 81 LEU A N 1
ATOM 610 C CA . LEU A 1 81 ? 6.437 0.631 3.611 1.00 85.62 81 LEU A CA 1
ATOM 611 C C . LEU A 1 81 ? 7.332 -0.537 3.176 1.00 85.62 81 LEU A C 1
ATOM 613 O O . LEU A 1 81 ? 7.788 -0.572 2.031 1.00 85.62 81 LEU A O 1
ATOM 617 N N . ARG A 1 82 ? 7.531 -1.521 4.060 1.00 88.56 82 ARG A N 1
ATOM 618 C CA . ARG A 1 82 ? 8.316 -2.733 3.787 1.00 88.56 82 ARG A CA 1
ATOM 619 C C . ARG A 1 82 ? 7.731 -3.519 2.620 1.00 88.56 82 ARG A C 1
ATOM 621 O O . ARG A 1 82 ? 8.467 -3.872 1.702 1.00 88.56 82 ARG A O 1
ATOM 628 N N . SER A 1 83 ? 6.410 -3.705 2.595 1.00 86.69 83 SER A N 1
ATOM 629 C CA . SER A 1 83 ? 5.718 -4.362 1.480 1.00 86.69 83 SER A CA 1
ATOM 630 C C . SER A 1 83 ? 5.915 -3.608 0.156 1.00 86.69 83 SER A C 1
ATOM 632 O O . SER A 1 83 ? 6.268 -4.216 -0.858 1.00 86.69 83 SER A O 1
ATOM 634 N N . ARG A 1 84 ? 5.795 -2.268 0.157 1.00 85.31 84 ARG A N 1
ATOM 635 C CA . ARG A 1 84 ? 6.066 -1.429 -1.031 1.00 85.31 84 ARG A CA 1
ATOM 636 C C . ARG A 1 84 ? 7.516 -1.574 -1.518 1.00 85.31 84 ARG A C 1
ATOM 638 O O . ARG A 1 84 ? 7.744 -1.679 -2.724 1.00 85.31 84 ARG A O 1
ATOM 645 N N . TYR A 1 85 ? 8.497 -1.578 -0.615 1.00 89.88 85 TYR A N 1
ATOM 646 C CA . TYR A 1 85 ? 9.910 -1.758 -0.970 1.00 89.88 85 TYR A CA 1
ATOM 647 C C . TYR A 1 85 ? 10.193 -3.146 -1.529 1.00 89.88 85 TYR A C 1
ATOM 649 O O . TYR A 1 85 ? 10.817 -3.250 -2.584 1.00 89.88 85 TYR A O 1
ATOM 657 N N . PHE A 1 86 ? 9.662 -4.191 -0.901 1.00 89.25 86 PHE A N 1
ATOM 658 C CA . PHE A 1 86 ? 9.806 -5.559 -1.378 1.00 89.25 86 PHE A CA 1
ATOM 659 C C . PHE A 1 86 ? 9.218 -5.743 -2.786 1.00 89.25 86 PHE A C 1
ATOM 661 O O . PHE A 1 86 ? 9.880 -6.273 -3.679 1.00 89.25 86 PHE A O 1
ATOM 668 N N . GLN A 1 87 ? 8.016 -5.212 -3.037 1.00 86.94 87 GLN A N 1
ATOM 669 C CA . GLN A 1 87 ? 7.406 -5.230 -4.371 1.00 86.94 87 GLN A CA 1
ATOM 670 C C . GLN A 1 87 ? 8.259 -4.497 -5.416 1.00 86.94 87 GLN A C 1
ATOM 672 O O . GLN A 1 87 ? 8.420 -4.982 -6.535 1.00 86.94 87 GLN A O 1
ATOM 677 N N . ASN A 1 88 ? 8.830 -3.341 -5.067 1.00 88.12 88 ASN A N 1
ATOM 678 C CA . ASN A 1 88 ? 9.715 -2.608 -5.973 1.00 88.12 88 ASN A CA 1
ATOM 679 C C . ASN A 1 88 ? 11.009 -3.381 -6.274 1.00 88.12 88 ASN A C 1
ATOM 681 O O . ASN A 1 88 ? 11.458 -3.353 -7.417 1.00 88.12 88 ASN A O 1
ATOM 685 N N . ILE A 1 89 ? 11.572 -4.105 -5.302 1.00 91.50 89 ILE A N 1
ATOM 686 C CA . ILE A 1 89 ? 12.747 -4.966 -5.511 1.00 91.50 89 ILE A CA 1
ATOM 687 C C . ILE A 1 89 ? 12.429 -6.101 -6.486 1.00 91.50 89 ILE A C 1
ATOM 689 O O . ILE A 1 89 ? 13.223 -6.351 -7.390 1.00 91.50 89 ILE A O 1
ATOM 693 N N . ILE A 1 90 ? 11.259 -6.739 -6.367 1.00 90.62 90 ILE A N 1
ATOM 694 C CA . ILE A 1 90 ? 10.817 -7.768 -7.323 1.00 90.62 90 ILE A CA 1
ATOM 695 C C . ILE A 1 90 ? 10.748 -7.186 -8.740 1.00 90.62 90 ILE A C 1
ATOM 697 O O . ILE A 1 90 ? 11.307 -7.759 -9.674 1.00 90.62 90 ILE A O 1
ATOM 701 N N . VAL A 1 91 ? 10.113 -6.021 -8.908 1.00 88.94 91 VAL A N 1
ATOM 702 C CA . VAL A 1 91 ? 10.010 -5.357 -10.219 1.00 88.94 91 VAL A CA 1
ATOM 703 C C . VAL A 1 91 ? 11.394 -5.011 -10.778 1.00 88.94 91 VAL A C 1
ATOM 705 O O . VAL A 1 91 ? 11.663 -5.278 -11.948 1.00 88.94 91 VAL A O 1
ATOM 708 N N . LEU A 1 92 ? 12.292 -4.461 -9.955 1.00 91.31 92 LEU A N 1
ATOM 709 C CA . LEU A 1 92 ? 13.663 -4.141 -10.361 1.00 91.31 92 LEU A CA 1
ATOM 710 C C . LEU A 1 92 ? 14.481 -5.387 -10.716 1.00 91.31 92 LEU A C 1
ATOM 712 O O . LEU A 1 92 ? 15.290 -5.328 -11.635 1.00 91.31 92 LEU A O 1
ATOM 716 N N . SER A 1 93 ? 14.257 -6.513 -10.036 1.00 92.88 93 SER A N 1
ATOM 717 C CA . SER A 1 93 ? 14.898 -7.791 -10.360 1.00 92.88 93 SER A CA 1
ATOM 718 C C . SER A 1 93 ? 14.498 -8.277 -11.754 1.00 92.88 93 SER A C 1
ATOM 720 O O . SER A 1 93 ? 15.363 -8.632 -12.554 1.00 92.88 93 SER A O 1
ATOM 722 N N . VAL A 1 94 ? 13.206 -8.199 -12.092 1.00 91.69 94 VAL A N 1
ATOM 723 C CA . VAL A 1 94 ? 12.709 -8.538 -13.435 1.00 91.69 94 VAL A CA 1
ATOM 724 C C . VAL A 1 94 ? 13.290 -7.592 -14.492 1.00 91.69 94 VAL A C 1
ATOM 726 O O . VAL A 1 94 ? 13.775 -8.053 -15.522 1.00 91.69 94 VAL A O 1
ATOM 729 N N . ILE A 1 95 ? 13.307 -6.279 -14.231 1.00 90.88 95 ILE A N 1
ATOM 730 C CA . ILE A 1 95 ? 13.911 -5.281 -15.133 1.00 90.88 95 ILE A CA 1
ATOM 731 C C . ILE A 1 95 ? 15.408 -5.559 -15.348 1.00 90.88 95 ILE A C 1
ATOM 733 O O . ILE A 1 95 ? 15.884 -5.517 -16.482 1.00 90.88 95 ILE A O 1
ATOM 737 N N . CYS A 1 96 ? 16.141 -5.879 -14.279 1.00 94.56 96 CYS A N 1
ATOM 738 C CA . CYS A 1 96 ? 17.556 -6.242 -14.323 1.00 94.56 96 CYS A CA 1
ATOM 739 C C . CYS A 1 96 ? 17.788 -7.461 -15.223 1.00 94.56 96 CYS A C 1
ATOM 741 O O . CYS A 1 96 ? 18.576 -7.384 -16.165 1.00 94.56 96 CYS A O 1
ATOM 743 N N . ALA A 1 97 ? 17.038 -8.544 -15.000 1.00 95.38 97 ALA A N 1
ATOM 744 C CA . ALA A 1 97 ? 17.139 -9.762 -15.797 1.00 95.38 97 ALA A CA 1
ATOM 745 C C . ALA A 1 97 ? 16.843 -9.506 -17.284 1.00 95.38 97 ALA A C 1
ATOM 747 O O . ALA A 1 97 ? 17.625 -9.914 -18.141 1.00 95.38 97 ALA A O 1
ATOM 748 N N . ILE A 1 98 ? 15.764 -8.779 -17.597 1.00 93.38 98 ILE A N 1
ATOM 749 C CA . ILE A 1 98 ? 15.411 -8.427 -18.982 1.00 93.38 98 ILE A CA 1
ATOM 750 C C . ILE A 1 98 ? 16.505 -7.567 -19.623 1.00 93.38 98 ILE A C 1
ATOM 752 O O . ILE A 1 98 ? 16.840 -7.785 -20.783 1.00 93.38 98 ILE A O 1
ATOM 756 N N . THR A 1 99 ? 17.088 -6.616 -18.888 1.00 93.75 99 THR A N 1
ATOM 757 C CA . THR A 1 99 ? 18.148 -5.748 -19.423 1.00 93.75 99 THR A CA 1
ATOM 758 C C . THR A 1 99 ? 19.399 -6.553 -19.752 1.00 93.75 99 THR A C 1
ATOM 760 O O . THR A 1 99 ? 19.917 -6.433 -20.856 1.00 93.75 99 THR A O 1
ATOM 763 N N . ILE A 1 100 ? 19.844 -7.422 -18.838 1.00 95.94 100 ILE A N 1
ATOM 764 C CA . ILE A 1 100 ? 21.004 -8.296 -19.060 1.00 95.94 100 ILE A CA 1
ATOM 765 C C . ILE A 1 100 ? 20.755 -9.218 -20.258 1.00 95.94 100 ILE A C 1
ATOM 767 O O . ILE A 1 100 ? 21.600 -9.309 -21.145 1.00 95.94 100 ILE A O 1
ATOM 771 N N . LEU A 1 101 ? 19.586 -9.864 -20.323 1.00 95.50 101 LEU A N 1
ATOM 772 C CA . LEU A 1 101 ? 19.218 -10.724 -21.449 1.00 95.50 101 LEU A CA 1
ATOM 773 C C . LEU A 1 101 ? 19.173 -9.949 -22.770 1.00 95.50 101 LEU A C 1
ATOM 775 O O . LEU A 1 101 ? 19.668 -10.448 -23.772 1.00 95.50 101 LEU A O 1
ATOM 779 N N . SER A 1 102 ? 18.635 -8.729 -22.771 1.00 92.88 102 SER A N 1
ATOM 780 C CA . SER A 1 102 ? 18.597 -7.852 -23.947 1.00 92.88 102 SER A CA 1
ATOM 781 C C . SER A 1 102 ? 20.003 -7.466 -24.420 1.00 92.88 102 SER A C 1
ATOM 783 O O . SER A 1 102 ? 20.298 -7.535 -25.615 1.00 92.88 102 SER A O 1
ATOM 785 N N . SER A 1 103 ? 20.911 -7.144 -23.493 1.00 95.00 103 SER A N 1
ATOM 786 C CA . SER A 1 103 ? 22.318 -6.869 -23.805 1.00 95.00 103 SER A CA 1
ATOM 787 C C . SER A 1 103 ? 23.027 -8.094 -24.390 1.00 95.00 103 SER A C 1
ATOM 789 O O . SER A 1 103 ? 23.699 -7.975 -25.412 1.00 95.00 103 SER A O 1
ATOM 791 N N . LEU A 1 104 ? 22.842 -9.279 -23.797 1.00 93.81 104 LEU A N 1
ATOM 792 C CA . LEU A 1 104 ? 23.421 -10.529 -24.306 1.00 93.81 104 LEU A CA 1
ATOM 793 C C . LEU A 1 104 ? 22.847 -10.918 -25.674 1.00 93.81 104 LEU A C 1
ATOM 795 O O . LEU A 1 104 ? 23.593 -11.325 -26.562 1.00 93.81 104 LEU A O 1
ATOM 799 N N . LEU A 1 105 ? 21.537 -10.755 -25.867 1.00 92.12 105 LEU A N 1
ATOM 800 C CA . LEU A 1 105 ? 20.861 -11.014 -27.136 1.00 92.12 105 LEU A CA 1
ATOM 801 C C . LEU A 1 105 ? 21.350 -10.064 -28.234 1.00 92.12 105 LEU A C 1
ATOM 803 O O . LEU A 1 105 ? 21.581 -10.506 -29.354 1.00 92.12 105 LEU A O 1
ATOM 807 N N . THR A 1 106 ? 21.574 -8.790 -27.906 1.00 91.94 106 THR A N 1
ATOM 808 C CA . THR A 1 106 ? 22.143 -7.814 -28.848 1.00 91.94 106 THR A CA 1
ATOM 809 C C . THR A 1 106 ? 23.546 -8.226 -29.292 1.00 91.94 106 THR A C 1
ATOM 811 O O . THR A 1 106 ? 23.840 -8.160 -30.480 1.00 91.94 106 THR A O 1
ATOM 814 N N . ILE A 1 107 ? 24.396 -8.698 -28.372 1.00 92.12 107 ILE A N 1
ATOM 815 C CA . ILE A 1 107 ? 25.741 -9.194 -28.714 1.00 92.12 107 ILE A CA 1
ATOM 816 C C . ILE A 1 107 ? 25.649 -10.429 -29.621 1.00 92.12 107 ILE A C 1
ATOM 818 O O . ILE A 1 107 ? 26.326 -10.491 -30.641 1.00 92.12 107 ILE A O 1
ATOM 822 N N . ASN A 1 108 ? 24.794 -11.394 -29.274 1.00 89.94 108 ASN A N 1
ATOM 823 C CA . ASN A 1 108 ? 24.679 -12.659 -30.005 1.00 89.94 108 ASN A CA 1
ATOM 824 C C . ASN A 1 108 ? 24.135 -12.482 -31.437 1.00 89.94 108 ASN A C 1
ATOM 826 O O . ASN A 1 108 ? 24.499 -13.220 -32.342 1.00 89.94 108 ASN A O 1
ATOM 830 N N . LEU A 1 109 ? 23.269 -11.491 -31.657 1.00 89.69 109 LEU A N 1
ATOM 831 C CA . LEU A 1 109 ? 22.634 -11.253 -32.956 1.00 89.69 109 LEU A CA 1
ATOM 832 C C . LEU A 1 109 ? 23.426 -10.321 -33.883 1.00 89.69 109 LEU A C 1
ATOM 834 O O . LEU A 1 109 ? 22.934 -10.009 -34.966 1.00 89.69 109 LEU A O 1
ATOM 838 N N . TYR A 1 110 ? 24.624 -9.877 -33.489 1.00 85.94 110 TYR A N 1
ATOM 839 C CA . TYR A 1 110 ? 25.415 -8.916 -34.264 1.00 85.94 110 TYR A CA 1
ATOM 840 C C . TYR A 1 110 ? 25.688 -9.372 -35.704 1.00 85.94 110 TYR A C 1
ATOM 842 O O . TYR A 1 110 ? 25.567 -8.571 -36.626 1.00 85.94 110 TYR A O 1
ATOM 850 N N . THR A 1 111 ? 26.016 -10.649 -35.907 1.00 82.81 111 THR A N 1
ATOM 851 C CA . THR A 1 111 ? 26.391 -11.195 -37.223 1.00 82.81 111 THR A CA 1
ATOM 852 C C . THR A 1 111 ? 25.221 -11.786 -38.008 1.00 82.81 111 THR A C 1
ATOM 854 O O . THR A 1 111 ? 25.318 -11.947 -39.220 1.00 82.81 111 THR A O 1
ATOM 857 N N . GLU A 1 112 ? 24.124 -12.124 -37.330 1.00 84.62 112 GLU A N 1
ATOM 858 C CA . GLU A 1 112 ? 23.011 -12.900 -37.900 1.00 84.62 112 GLU A CA 1
ATOM 859 C C . GLU A 1 112 ? 21.881 -12.023 -38.459 1.00 84.62 112 GLU A C 1
ATOM 861 O O . GLU A 1 112 ? 21.015 -12.491 -39.199 1.00 84.62 112 GLU A O 1
ATOM 866 N N . VAL A 1 113 ? 21.842 -10.748 -38.075 1.00 86.06 113 VAL A N 1
ATOM 867 C CA . VAL A 1 113 ? 20.705 -9.857 -38.318 1.00 86.06 113 VAL A CA 1
ATOM 868 C C . VAL A 1 113 ? 21.108 -8.708 -39.241 1.00 86.06 113 VAL A C 1
ATOM 870 O O . VAL A 1 113 ? 22.237 -8.235 -39.214 1.00 86.06 113 VAL A O 1
ATOM 873 N N . SER A 1 114 ? 20.168 -8.230 -40.065 1.00 85.88 114 SER A N 1
ATOM 874 C CA . SER A 1 114 ? 20.420 -7.098 -40.963 1.00 85.88 114 SER A CA 1
ATOM 875 C C . SER A 1 114 ? 20.809 -5.827 -40.201 1.00 85.88 114 SER A C 1
ATOM 877 O O . SER A 1 114 ? 20.265 -5.551 -39.130 1.00 85.88 114 SER A O 1
ATOM 879 N N . ASP A 1 115 ? 21.665 -4.993 -40.801 1.00 82.69 115 ASP A N 1
ATOM 880 C CA . ASP A 1 115 ? 22.181 -3.757 -40.188 1.00 82.69 115 ASP A CA 1
ATOM 881 C C . ASP A 1 115 ? 21.078 -2.859 -39.607 1.00 82.69 115 ASP A C 1
ATOM 883 O O . ASP A 1 115 ? 21.216 -2.283 -38.525 1.00 82.69 115 ASP A O 1
ATOM 887 N N . LYS A 1 116 ? 19.936 -2.763 -40.305 1.00 82.19 116 LYS A N 1
ATOM 888 C CA . LYS A 1 116 ? 18.793 -1.958 -39.855 1.00 82.19 116 LYS A CA 1
ATOM 889 C C . LYS A 1 116 ? 18.140 -2.537 -38.598 1.00 82.19 116 LYS A C 1
ATOM 891 O O . LYS A 1 116 ? 17.829 -1.790 -37.674 1.00 82.19 116 LYS A O 1
ATOM 896 N N . LEU A 1 117 ? 17.921 -3.851 -38.554 1.00 83.56 117 LEU A N 1
ATOM 897 C CA . LEU A 1 117 ? 17.342 -4.517 -37.386 1.00 83.56 117 LEU A CA 1
ATOM 898 C C . LEU A 1 117 ? 18.321 -4.518 -36.208 1.00 83.56 117 LEU A C 1
ATOM 900 O O . LEU A 1 117 ? 17.907 -4.275 -35.075 1.00 83.56 117 LEU A O 1
ATOM 904 N N . PHE A 1 118 ? 19.614 -4.702 -36.476 1.00 87.12 118 PHE A N 1
ATOM 905 C CA . PHE A 1 118 ? 20.657 -4.599 -35.465 1.00 87.12 118 PHE A CA 1
ATOM 906 C C . PHE A 1 118 ? 20.698 -3.197 -34.837 1.00 87.12 118 PHE A C 1
ATOM 908 O O . PHE A 1 118 ? 20.695 -3.073 -33.613 1.00 87.12 118 PHE A O 1
ATOM 915 N N . SER A 1 119 ? 20.627 -2.139 -35.656 1.00 86.19 119 SER A N 1
ATOM 916 C CA . SER A 1 119 ? 20.554 -0.748 -35.186 1.00 86.19 119 SER A CA 1
ATOM 917 C C . SER A 1 119 ? 19.339 -0.481 -34.279 1.00 86.19 119 SER A C 1
ATOM 919 O O . SER A 1 119 ? 19.448 0.220 -33.268 1.00 86.19 119 SER A O 1
ATOM 921 N N . ILE A 1 120 ? 18.190 -1.092 -34.586 1.00 87.12 120 ILE A N 1
ATOM 922 C CA . ILE A 1 120 ? 17.001 -1.017 -33.729 1.00 87.12 120 ILE A CA 1
ATOM 923 C C . ILE A 1 120 ? 17.257 -1.726 -32.394 1.00 87.12 120 ILE A C 1
ATOM 925 O O . ILE A 1 120 ? 16.971 -1.154 -31.343 1.00 87.12 120 ILE A O 1
ATOM 929 N N . LEU A 1 121 ? 17.818 -2.939 -32.412 1.00 88.69 121 LEU A N 1
ATOM 930 C CA . LEU A 1 121 ? 18.097 -3.718 -31.199 1.00 88.69 121 LEU A CA 1
ATOM 931 C C . LEU A 1 121 ? 19.039 -2.979 -30.242 1.00 88.69 121 LEU A C 1
ATOM 933 O O . LEU A 1 121 ? 18.706 -2.824 -29.067 1.00 88.69 121 LEU A O 1
ATOM 937 N N . ILE A 1 122 ? 20.160 -2.448 -30.742 1.00 89.69 122 ILE A N 1
ATOM 938 C CA . ILE A 1 122 ? 21.119 -1.687 -29.923 1.00 89.69 122 ILE A CA 1
ATOM 939 C C . ILE A 1 122 ? 20.493 -0.422 -29.332 1.00 89.69 122 ILE A C 1
ATOM 941 O O . ILE A 1 122 ? 20.709 -0.122 -28.155 1.00 89.69 122 ILE A O 1
ATOM 945 N N . SER A 1 123 ? 19.674 0.294 -30.108 1.00 88.75 123 SER A N 1
ATOM 946 C CA . SER A 1 123 ? 18.966 1.491 -29.645 1.00 88.75 123 SER A CA 1
ATOM 947 C C . SER A 1 123 ? 17.967 1.154 -28.533 1.00 88.75 123 SER A C 1
ATOM 949 O O . SER A 1 123 ? 17.953 1.797 -27.481 1.00 88.75 123 SER A O 1
ATOM 951 N N . GLN A 1 124 ? 17.175 0.095 -28.722 1.00 89.75 124 GLN A N 1
ATOM 952 C CA . GLN A 1 124 ? 16.199 -0.373 -27.738 1.00 89.75 124 GLN A CA 1
ATOM 953 C C . GLN A 1 124 ? 16.866 -0.852 -26.448 1.00 89.75 124 GLN A C 1
ATOM 955 O O . GLN A 1 124 ? 16.469 -0.426 -25.362 1.00 89.75 124 GLN A O 1
ATOM 960 N N . ALA A 1 125 ? 17.905 -1.683 -26.553 1.00 91.94 125 ALA A N 1
ATOM 961 C CA . ALA A 1 125 ? 18.650 -2.178 -25.400 1.00 91.94 125 ALA A CA 1
ATOM 962 C C . ALA A 1 125 ? 19.299 -1.030 -24.610 1.00 91.94 125 ALA A C 1
ATOM 964 O O . ALA A 1 125 ? 19.197 -0.993 -23.384 1.00 91.94 125 ALA A O 1
ATOM 965 N N . SER A 1 126 ? 19.888 -0.050 -25.304 1.00 90.50 126 SER A N 1
ATOM 966 C CA . SER A 1 126 ? 20.535 1.108 -24.672 1.00 90.50 126 SER A CA 1
ATOM 967 C C . SER A 1 126 ? 19.538 1.993 -23.924 1.00 90.50 126 SER A C 1
ATOM 969 O O . SER A 1 126 ? 19.774 2.360 -22.773 1.00 90.50 126 SER A O 1
ATOM 971 N N . ILE A 1 127 ? 18.397 2.310 -24.540 1.00 90.69 127 ILE A N 1
ATOM 972 C CA . ILE A 1 127 ? 17.364 3.141 -23.914 1.00 90.69 127 ILE A CA 1
ATOM 973 C C . ILE A 1 127 ? 16.703 2.426 -22.738 1.00 90.69 127 ILE A C 1
ATOM 975 O O . ILE A 1 127 ? 16.518 3.027 -21.676 1.00 90.69 127 ILE A O 1
ATOM 979 N N . PHE A 1 128 ? 16.391 1.139 -22.893 1.00 91.38 128 PHE A N 1
ATOM 980 C CA . PHE A 1 128 ? 15.854 0.338 -21.801 1.00 91.38 128 PHE A CA 1
ATOM 981 C C . PHE A 1 128 ? 16.842 0.247 -20.634 1.00 91.38 128 PHE A C 1
ATOM 983 O O . PHE A 1 128 ? 16.456 0.416 -19.475 1.00 91.38 128 PHE A O 1
ATOM 990 N N . GLY A 1 129 ? 18.128 0.053 -20.927 1.00 91.81 129 GLY A N 1
ATOM 991 C CA . GLY A 1 129 ? 19.179 0.027 -19.920 1.00 91.81 129 GLY A CA 1
ATOM 992 C C . GLY A 1 129 ? 19.352 1.362 -19.201 1.00 91.81 129 GLY A C 1
ATOM 993 O O . GLY A 1 129 ? 19.377 1.391 -17.972 1.00 91.81 129 GLY A O 1
ATOM 994 N N . PHE A 1 130 ? 19.376 2.481 -19.927 1.00 91.38 130 PHE A N 1
ATOM 995 C CA . PHE A 1 130 ? 19.462 3.810 -19.318 1.00 91.38 130 PHE A CA 1
ATOM 996 C C . PHE A 1 130 ? 18.258 4.103 -18.414 1.00 91.38 130 PHE A C 1
ATOM 998 O O . PHE A 1 130 ? 18.411 4.559 -17.280 1.00 91.38 130 PHE A O 1
ATOM 1005 N N . PHE A 1 131 ? 17.051 3.771 -18.874 1.00 90.44 131 PHE A N 1
ATOM 1006 C CA . PHE A 1 131 ? 15.852 3.880 -18.051 1.00 90.44 131 PHE A CA 1
ATOM 1007 C C . PHE A 1 131 ? 15.937 3.003 -16.790 1.00 90.44 131 PHE A C 1
ATOM 1009 O O . PHE A 1 131 ? 15.544 3.426 -15.699 1.00 90.44 131 PHE A O 1
ATOM 1016 N N . SER A 1 132 ? 16.476 1.791 -16.924 1.00 91.62 132 SER A N 1
ATOM 1017 C CA . SER A 1 132 ? 16.672 0.873 -15.802 1.00 91.62 132 SER A CA 1
ATOM 1018 C C . SER A 1 132 ? 17.620 1.466 -14.758 1.00 91.62 132 SER A C 1
ATOM 1020 O O . SER A 1 132 ? 17.285 1.454 -13.574 1.00 91.62 132 SER A O 1
ATOM 1022 N N . ILE A 1 133 ? 18.731 2.087 -15.180 1.00 93.31 133 ILE A N 1
ATOM 1023 C CA . ILE A 1 133 ? 19.644 2.828 -14.288 1.00 93.31 133 ILE A CA 1
ATOM 1024 C C . ILE A 1 133 ? 18.881 3.912 -13.512 1.00 93.31 133 ILE A C 1
ATOM 1026 O O . ILE A 1 133 ? 18.988 3.976 -12.286 1.00 93.31 133 ILE A O 1
ATOM 1030 N N . LEU A 1 134 ? 18.059 4.725 -14.186 1.00 91.19 134 LEU A N 1
ATOM 1031 C CA . LEU A 1 134 ? 17.261 5.763 -13.519 1.00 91.19 134 LEU A CA 1
ATOM 1032 C C . LEU A 1 134 ? 16.284 5.182 -12.488 1.00 91.19 134 LEU A C 1
ATOM 1034 O O . LEU A 1 134 ? 16.109 5.756 -11.412 1.00 91.19 134 LEU A O 1
ATOM 1038 N N . CYS A 1 135 ? 15.671 4.032 -12.775 1.00 90.06 135 CYS A N 1
ATOM 1039 C CA . CYS A 1 135 ? 14.801 3.347 -11.820 1.00 90.06 135 CYS A CA 1
ATOM 1040 C C . CYS A 1 135 ? 15.554 2.862 -10.579 1.00 90.06 135 CYS A C 1
ATOM 1042 O O . CYS A 1 135 ? 15.045 3.028 -9.467 1.00 90.06 135 CYS A O 1
ATOM 1044 N N . PHE A 1 136 ? 16.751 2.299 -10.761 1.00 91.50 136 PHE A N 1
ATOM 1045 C CA . PHE A 1 136 ? 17.618 1.888 -9.659 1.00 91.50 136 PHE A CA 1
ATOM 1046 C C . PHE A 1 136 ? 18.010 3.075 -8.779 1.00 91.50 136 PHE A C 1
ATOM 1048 O O . PHE A 1 136 ? 17.855 3.003 -7.560 1.00 91.50 136 PHE A O 1
ATOM 1055 N N . LEU A 1 137 ? 18.429 4.189 -9.386 1.00 89.94 137 LEU A N 1
ATOM 1056 C CA . LEU A 1 137 ? 18.778 5.412 -8.659 1.00 89.94 137 LEU A CA 1
ATOM 1057 C C . LEU A 1 137 ? 17.576 5.989 -7.904 1.00 89.94 137 LEU A C 1
ATOM 1059 O O . LEU A 1 137 ? 17.675 6.267 -6.711 1.00 89.94 137 LEU A O 1
ATOM 1063 N N . TYR A 1 138 ? 16.416 6.097 -8.560 1.00 88.94 138 TYR A N 1
ATOM 1064 C CA . TYR A 1 138 ? 15.187 6.568 -7.920 1.00 88.94 138 TYR A CA 1
ATOM 1065 C C . TYR A 1 138 ? 14.814 5.709 -6.710 1.00 88.94 138 TYR A C 1
ATOM 1067 O O . TYR A 1 138 ? 14.449 6.234 -5.657 1.00 88.94 138 TYR A O 1
ATOM 1075 N N . PHE A 1 139 ? 14.877 4.382 -6.852 1.00 89.31 139 PHE A N 1
ATOM 1076 C CA . PHE A 1 139 ? 14.558 3.484 -5.751 1.00 89.31 139 PHE A CA 1
ATOM 1077 C C . PHE A 1 139 ? 15.585 3.585 -4.624 1.00 89.31 139 PHE A C 1
ATOM 1079 O O . PHE A 1 139 ? 15.178 3.653 -3.469 1.00 89.31 139 PHE A O 1
ATOM 1086 N N . GLY A 1 140 ? 16.879 3.686 -4.940 1.00 86.81 140 GLY A N 1
ATOM 1087 C CA . GLY A 1 140 ? 17.929 3.939 -3.952 1.00 86.81 140 GLY A CA 1
ATOM 1088 C C . GLY A 1 140 ? 17.668 5.210 -3.138 1.00 86.81 140 GLY A C 1
ATOM 1089 O O . GLY A 1 140 ? 17.683 5.167 -1.909 1.00 86.81 140 GLY A O 1
ATOM 1090 N N . CYS A 1 141 ? 17.317 6.319 -3.796 1.00 84.81 141 CYS A N 1
ATOM 1091 C CA . CYS A 1 141 ? 16.919 7.553 -3.112 1.00 84.81 141 CYS A CA 1
ATOM 1092 C C . CYS A 1 141 ? 15.646 7.377 -2.275 1.00 84.81 141 CYS A C 1
ATOM 1094 O O . CYS A 1 141 ? 15.566 7.889 -1.162 1.00 84.81 141 CYS A O 1
ATOM 1096 N N . SER A 1 142 ? 14.649 6.647 -2.787 1.00 84.31 142 SER A N 1
ATOM 1097 C CA . SER A 1 142 ? 13.424 6.362 -2.035 1.00 84.31 142 SER A CA 1
ATOM 1098 C C . SER A 1 142 ? 13.710 5.545 -0.779 1.00 84.31 142 SER A C 1
ATOM 1100 O O . SER A 1 142 ? 13.102 5.811 0.249 1.00 84.31 142 SER A O 1
ATOM 1102 N N . LEU A 1 143 ? 14.613 4.570 -0.865 1.00 83.69 143 LEU A N 1
ATOM 1103 C CA . LEU A 1 143 ? 14.977 3.681 0.231 1.00 83.69 143 LEU A CA 1
ATOM 1104 C C . LEU A 1 143 ? 15.676 4.449 1.364 1.00 83.69 143 LEU A C 1
ATOM 1106 O O . LEU A 1 143 ? 15.431 4.176 2.535 1.00 83.69 143 LEU A O 1
ATOM 1110 N N . LEU A 1 144 ? 16.499 5.436 1.004 1.00 80.62 144 LEU A N 1
ATOM 1111 C CA . LEU A 1 144 ? 17.240 6.293 1.932 1.00 80.62 144 LEU A CA 1
ATOM 1112 C C . LEU A 1 144 ? 16.439 7.502 2.438 1.00 80.62 144 LEU A C 1
ATOM 1114 O O . LEU A 1 144 ? 16.965 8.277 3.233 1.00 80.62 144 LEU A O 1
ATOM 1118 N N . ASN A 1 145 ? 15.197 7.698 1.983 1.00 82.44 145 ASN A N 1
ATOM 1119 C CA . ASN A 1 145 ? 14.402 8.858 2.368 1.00 82.44 145 ASN A CA 1
ATOM 1120 C C . ASN A 1 145 ? 13.987 8.770 3.853 1.00 82.44 145 ASN A C 1
ATOM 1122 O O . ASN A 1 145 ? 13.170 7.907 4.193 1.00 82.44 145 ASN A O 1
ATOM 1126 N N . PRO A 1 146 ? 14.464 9.680 4.726 1.00 77.31 146 PRO A N 1
ATOM 1127 C CA . PRO A 1 146 ? 14.117 9.657 6.147 1.00 77.31 146 PRO A CA 1
ATOM 1128 C C . PRO A 1 146 ? 12.624 9.921 6.398 1.00 77.31 146 PRO A C 1
ATOM 1130 O O . PRO A 1 146 ? 12.068 9.423 7.373 1.00 77.31 146 PRO A O 1
ATOM 1133 N N . ASN A 1 147 ? 11.945 10.620 5.482 1.00 81.06 147 ASN A N 1
ATOM 1134 C CA . ASN A 1 147 ? 10.548 11.037 5.639 1.00 81.06 147 ASN A CA 1
ATOM 1135 C C . ASN A 1 147 ? 9.567 10.056 4.967 1.00 81.06 147 ASN A C 1
ATOM 1137 O O . ASN A 1 147 ? 8.421 10.399 4.671 1.00 81.06 147 ASN A O 1
ATOM 1141 N N . ALA A 1 148 ? 10.001 8.824 4.674 1.00 80.00 148 ALA A N 1
ATOM 1142 C CA . ALA A 1 148 ? 9.171 7.838 3.981 1.00 80.00 148 ALA A CA 1
ATOM 1143 C C . ALA A 1 148 ? 7.905 7.452 4.772 1.00 80.00 148 ALA A C 1
ATOM 1145 O O . ALA A 1 148 ? 6.845 7.279 4.171 1.00 80.00 148 ALA A O 1
ATOM 1146 N N . LEU A 1 149 ? 8.001 7.358 6.105 1.00 78.06 149 LEU A N 1
ATOM 1147 C CA . LEU A 1 149 ? 6.858 7.070 6.983 1.00 78.06 149 LEU A CA 1
ATOM 1148 C C . LEU A 1 149 ? 5.880 8.249 7.048 1.00 78.06 149 LEU A C 1
ATOM 1150 O O . LEU A 1 149 ? 4.677 8.064 6.881 1.00 78.06 149 LEU A O 1
ATOM 1154 N N . GLU A 1 150 ? 6.402 9.466 7.201 1.00 78.50 150 GLU A N 1
ATOM 1155 C CA . GLU A 1 150 ? 5.609 10.701 7.208 1.00 78.50 150 GLU A CA 1
ATOM 1156 C C . GLU A 1 150 ? 4.821 10.867 5.900 1.00 78.50 150 GLU A C 1
ATOM 1158 O O . GLU A 1 150 ? 3.652 11.246 5.908 1.00 78.50 150 GLU A O 1
ATOM 1163 N N . LYS A 1 151 ? 5.424 10.503 4.761 1.00 81.00 151 LYS A N 1
ATOM 1164 C CA . LYS A 1 151 ? 4.741 10.522 3.466 1.00 81.00 151 LYS A CA 1
ATOM 1165 C C . LYS A 1 151 ? 3.535 9.578 3.422 1.00 81.00 151 LYS A C 1
ATOM 1167 O O . LYS A 1 151 ? 2.497 9.979 2.906 1.00 81.00 151 LYS A O 1
ATOM 1172 N N . ILE A 1 152 ? 3.653 8.355 3.950 1.00 77.50 152 ILE A N 1
ATOM 1173 C CA . ILE A 1 152 ? 2.517 7.416 4.021 1.00 77.50 152 ILE A CA 1
ATOM 1174 C C . ILE A 1 152 ? 1.425 7.986 4.930 1.00 77.50 152 ILE A C 1
ATOM 1176 O O . ILE A 1 152 ? 0.261 7.995 4.544 1.00 77.50 152 ILE A O 1
ATOM 1180 N N . SER A 1 153 ? 1.814 8.530 6.083 1.00 76.50 153 SER A N 1
ATOM 1181 C CA . SER A 1 153 ? 0.898 9.182 7.022 1.00 76.50 153 SER A CA 1
ATOM 1182 C C . SER A 1 153 ? 0.118 10.329 6.371 1.00 76.50 153 SER A C 1
ATOM 1184 O O . SER A 1 153 ? -1.099 10.411 6.506 1.00 76.50 153 SER A O 1
ATOM 1186 N N . LYS A 1 154 ? 0.800 11.201 5.615 1.00 81.62 154 LYS A N 1
ATOM 1187 C CA . LYS A 1 154 ? 0.180 12.316 4.879 1.00 81.62 154 LYS A CA 1
ATOM 1188 C C . LYS A 1 154 ? -0.743 11.831 3.752 1.00 81.62 154 LYS A C 1
ATOM 1190 O O . LYS A 1 154 ? -1.809 12.410 3.562 1.00 81.62 154 LYS A O 1
ATOM 1195 N N . GLU A 1 155 ? -0.356 10.782 3.017 1.00 80.69 155 GLU A N 1
ATOM 1196 C CA . GLU A 1 155 ? -1.199 10.150 1.985 1.00 80.69 155 GLU A CA 1
ATOM 1197 C C . GLU A 1 155 ? -2.506 9.610 2.590 1.00 80.69 155 GLU A C 1
ATOM 1199 O O . GLU A 1 155 ? -3.580 9.857 2.046 1.00 80.69 155 GLU A O 1
ATOM 1204 N N . GLU A 1 156 ? -2.421 8.917 3.727 1.00 77.75 156 GLU A N 1
ATOM 1205 C CA . GLU A 1 156 ? -3.579 8.328 4.404 1.00 77.75 156 GLU A CA 1
ATOM 1206 C C . GLU A 1 156 ? -4.479 9.374 5.065 1.00 77.75 156 GLU A C 1
ATOM 1208 O O . GLU A 1 156 ? -5.700 9.295 4.930 1.00 77.75 156 GLU A O 1
ATOM 1213 N N . LYS A 1 157 ? -3.888 10.391 5.709 1.00 79.69 157 LYS A N 1
ATOM 1214 C CA . LYS A 1 157 ? -4.629 11.543 6.237 1.00 79.69 157 LYS A CA 1
ATOM 1215 C C . LYS A 1 157 ? -5.481 12.162 5.131 1.00 79.69 157 LYS A C 1
ATOM 1217 O O . LYS A 1 157 ? -6.694 12.256 5.275 1.00 79.69 157 LYS A O 1
ATOM 1222 N N . LYS A 1 158 ? -4.848 12.508 4.008 1.00 80.44 158 LYS A N 1
ATOM 1223 C CA . LYS A 1 158 ? -5.521 13.144 2.876 1.00 80.44 158 LYS A CA 1
ATOM 1224 C C . LYS A 1 158 ? -6.656 12.282 2.316 1.00 80.44 158 LYS A C 1
ATOM 1226 O O . LYS A 1 158 ? -7.730 12.801 2.054 1.00 80.44 158 LYS A O 1
ATOM 1231 N N . GLU A 1 159 ? -6.437 10.975 2.166 1.00 76.81 159 GLU A N 1
ATOM 1232 C CA . GLU A 1 159 ? -7.468 10.050 1.675 1.00 76.81 159 GLU A CA 1
ATOM 1233 C C . GLU A 1 159 ? -8.715 10.035 2.571 1.00 76.81 159 GLU A C 1
ATOM 1235 O O . GLU A 1 159 ? -9.834 9.970 2.067 1.00 76.81 159 GLU A O 1
ATOM 1240 N N . ILE A 1 160 ? -8.533 10.099 3.893 1.00 75.75 160 ILE A N 1
ATOM 1241 C CA . ILE A 1 160 ? -9.651 10.165 4.837 1.00 75.75 160 ILE A CA 1
ATOM 1242 C C . ILE A 1 160 ? -10.320 11.540 4.755 1.00 75.75 160 ILE A C 1
ATOM 1244 O O . ILE A 1 160 ? -11.539 11.608 4.647 1.00 75.75 160 ILE A O 1
ATOM 1248 N N . GLU A 1 161 ? -9.551 12.628 4.750 1.00 78.12 161 GLU A N 1
ATOM 1249 C CA . GLU A 1 161 ? -10.096 13.992 4.730 1.00 78.12 161 GLU A CA 1
ATOM 1250 C C . GLU A 1 161 ? -10.887 14.316 3.459 1.00 78.12 161 GLU A C 1
ATOM 1252 O O . GLU A 1 161 ? -11.976 14.890 3.545 1.00 78.12 161 GLU A O 1
ATOM 1257 N N . ASP A 1 162 ? -10.405 13.863 2.299 1.00 75.62 162 ASP A N 1
ATOM 1258 C CA . ASP A 1 162 ? -11.118 13.971 1.022 1.00 75.62 162 ASP A CA 1
ATOM 1259 C C . ASP A 1 162 ? -12.503 13.281 1.089 1.00 75.62 162 ASP A C 1
ATOM 1261 O O . ASP A 1 162 ? -13.429 13.673 0.381 1.00 75.62 162 ASP A O 1
ATOM 1265 N N . GLY A 1 163 ? -12.684 12.287 1.971 1.00 66.06 163 GLY A N 1
ATOM 1266 C CA . GLY A 1 163 ? -13.951 11.580 2.179 1.00 66.06 163 GLY A CA 1
ATOM 1267 C C . GLY A 1 163 ? -15.003 12.323 3.015 1.00 66.06 163 GLY A C 1
ATOM 1268 O O . GLY A 1 163 ? -16.185 11.991 2.887 1.00 66.06 163 GLY A O 1
ATOM 1269 N N . TYR A 1 164 ? -14.599 13.303 3.837 1.00 67.31 164 TYR A N 1
ATOM 1270 C CA . TYR A 1 164 ? -15.475 14.063 4.753 1.00 67.31 164 TYR A CA 1
ATOM 1271 C C . TYR A 1 164 ? -15.658 15.539 4.358 1.00 67.31 164 TYR A C 1
ATOM 1273 O O . TYR A 1 164 ? -16.593 16.188 4.824 1.00 67.31 164 TYR A O 1
ATOM 1281 N N . GLY A 1 165 ? -14.806 16.074 3.479 1.00 60.81 165 GLY A N 1
ATOM 1282 C CA . GLY A 1 165 ? -14.839 17.478 3.064 1.00 60.81 165 GLY A CA 1
ATOM 1283 C C . GLY A 1 165 ? -13.952 18.391 3.923 1.00 60.81 165 GLY A C 1
ATOM 1284 O O . GLY A 1 165 ? -13.621 18.105 5.070 1.00 60.81 165 GLY A O 1
ATOM 1285 N N . SER A 1 166 ? -13.539 19.523 3.347 1.00 58.09 166 SER A N 1
ATOM 1286 C CA . SER A 1 166 ? -12.391 20.332 3.791 1.00 58.09 166 SER A CA 1
ATOM 1287 C C . SER A 1 166 ? -12.664 21.339 4.922 1.00 58.09 166 SER A C 1
ATOM 1289 O O . SER A 1 166 ? -12.058 22.411 4.946 1.00 58.09 166 SER A O 1
ATOM 1291 N N . ASN A 1 167 ? -13.575 21.047 5.851 1.00 66.69 167 ASN A N 1
ATOM 1292 C CA . ASN A 1 167 ? -13.822 21.931 6.996 1.00 66.69 167 ASN A CA 1
ATOM 1293 C C . ASN A 1 167 ? -12.929 21.523 8.169 1.00 66.69 167 ASN A C 1
ATOM 1295 O O . ASN A 1 167 ? -13.316 20.709 9.002 1.00 66.69 167 ASN A O 1
ATOM 1299 N N . LEU A 1 168 ? -11.721 22.079 8.207 1.00 67.19 168 LEU A N 1
ATOM 1300 C CA . LEU A 1 168 ? -10.718 21.804 9.233 1.00 67.19 168 LEU A CA 1
ATOM 1301 C C . LEU A 1 168 ? -10.835 22.804 10.394 1.00 67.19 168 LEU A C 1
ATOM 1303 O O . LEU A 1 168 ? -10.914 24.009 10.160 1.00 67.19 168 LEU A O 1
ATOM 1307 N N . MET A 1 169 ? -10.805 22.313 11.637 1.00 65.31 169 MET A N 1
ATOM 1308 C CA . MET A 1 169 ? -10.691 23.137 12.850 1.00 65.31 169 MET A CA 1
ATOM 1309 C C . MET A 1 169 ? -9.292 22.970 13.461 1.00 65.31 169 MET A C 1
ATOM 1311 O O . MET A 1 169 ? -8.802 21.847 13.599 1.00 65.31 169 MET A O 1
ATOM 1315 N N . ASP A 1 170 ? -8.659 24.088 13.829 1.00 57.66 170 ASP A N 1
ATOM 1316 C CA . ASP A 1 170 ? -7.274 24.141 14.330 1.00 57.66 170 ASP A CA 1
ATOM 1317 C C . ASP A 1 170 ? -7.118 23.685 15.804 1.00 57.66 170 ASP A C 1
ATOM 1319 O O . ASP A 1 170 ? -6.014 23.338 16.213 1.00 57.66 170 ASP A O 1
ATOM 1323 N N . ASP A 1 171 ? -8.201 23.612 16.595 1.00 62.16 171 ASP A N 1
ATOM 1324 C CA . ASP A 1 171 ? -8.127 23.397 18.059 1.00 62.16 171 ASP A CA 1
ATOM 1325 C C . ASP A 1 171 ? -8.503 21.983 18.556 1.00 62.16 171 ASP A C 1
ATOM 1327 O O . ASP A 1 171 ? -8.366 21.673 19.744 1.00 62.16 171 ASP A O 1
ATOM 1331 N N . ASP A 1 172 ? -8.931 21.079 17.671 1.00 74.62 172 ASP A N 1
ATOM 1332 C CA . ASP A 1 172 ? -9.540 19.803 18.081 1.00 74.62 172 ASP A CA 1
ATOM 1333 C C . ASP A 1 172 ? -8.580 18.597 18.128 1.00 74.62 172 ASP A C 1
ATOM 1335 O O . ASP A 1 172 ? -8.983 17.511 18.548 1.00 74.62 172 ASP A O 1
ATOM 1339 N N . PHE A 1 173 ? -7.288 18.746 17.802 1.00 81.00 173 PHE A N 1
ATOM 1340 C CA . PHE A 1 173 ? -6.344 17.611 17.762 1.00 81.00 173 PHE A CA 1
ATOM 1341 C C . PHE A 1 173 ? -6.080 16.935 19.108 1.00 81.00 173 PHE A C 1
ATOM 1343 O O . PHE A 1 173 ? -6.287 15.726 19.244 1.00 81.00 173 PHE A O 1
ATOM 1350 N N . LYS A 1 174 ? -5.620 17.680 20.121 1.00 83.75 174 LYS A N 1
ATOM 1351 C CA . LYS A 1 174 ? -5.352 17.088 21.447 1.00 83.75 174 LYS A CA 1
ATOM 1352 C C . LYS A 1 174 ? -6.626 16.475 22.051 1.00 83.75 174 LYS A C 1
ATOM 1354 O O . LYS A 1 174 ? -6.547 15.337 22.522 1.00 83.75 174 LYS A O 1
ATOM 1359 N N . PRO A 1 175 ? -7.790 17.159 22.014 1.00 86.25 175 PRO A N 1
ATOM 1360 C CA . PRO A 1 175 ? -9.057 16.568 22.435 1.00 86.25 175 PRO A CA 1
ATOM 1361 C C . PRO A 1 175 ? -9.424 15.294 21.667 1.00 86.25 175 PRO A C 1
ATOM 1363 O O . PRO A 1 175 ? -9.847 14.324 22.295 1.00 86.25 175 PRO A O 1
ATOM 1366 N N . PHE A 1 176 ? -9.228 15.265 20.346 1.00 87.12 176 PHE A N 1
ATOM 1367 C CA . PHE A 1 176 ? -9.510 14.102 19.506 1.00 87.12 176 PHE A CA 1
ATOM 1368 C C . PHE A 1 176 ? -8.660 12.890 19.897 1.00 87.12 176 PHE A C 1
ATOM 1370 O O . PHE A 1 176 ? -9.204 11.823 20.184 1.00 87.12 176 PHE A O 1
ATOM 1377 N N . VAL A 1 177 ? -7.335 13.057 19.991 1.00 86.31 177 VAL A N 1
ATOM 1378 C CA . VAL A 1 177 ? -6.423 11.971 20.390 1.00 86.31 177 VAL A CA 1
ATOM 1379 C C . VAL A 1 177 ? -6.760 11.465 21.795 1.00 86.31 177 VAL A C 1
ATOM 1381 O O . VAL A 1 177 ? -6.786 10.257 22.028 1.00 86.31 177 VAL A O 1
ATOM 1384 N N . ALA A 1 178 ? -7.071 12.368 22.730 1.00 87.56 178 ALA A N 1
ATOM 1385 C CA . ALA A 1 178 ? -7.467 11.995 24.085 1.00 87.56 178 ALA A CA 1
ATOM 1386 C C . ALA A 1 178 ? -8.783 11.198 24.114 1.00 87.56 178 ALA A C 1
ATOM 1388 O O . ALA A 1 178 ? -8.871 10.197 24.823 1.00 87.56 178 ALA A O 1
ATOM 1389 N N . TYR A 1 179 ? -9.792 11.604 23.337 1.00 88.88 179 TYR A N 1
ATOM 1390 C CA . TYR A 1 179 ? -11.059 10.873 23.226 1.00 88.88 179 TYR A CA 1
ATOM 1391 C C . TYR A 1 179 ? -10.887 9.508 22.564 1.00 88.88 179 TYR A C 1
ATOM 1393 O O . TYR A 1 179 ? -11.466 8.531 23.034 1.00 88.88 179 TYR A O 1
ATOM 1401 N N . TYR A 1 180 ? -10.061 9.415 21.520 1.00 90.12 180 TYR A N 1
ATOM 1402 C CA . TYR A 1 180 ? -9.773 8.137 20.878 1.00 90.12 180 TYR A CA 1
ATOM 1403 C C . TYR A 1 180 ? -9.087 7.179 21.856 1.00 90.12 180 TYR A C 1
ATOM 1405 O O . TYR A 1 180 ? -9.471 6.019 21.946 1.00 90.12 180 TYR A O 1
ATOM 1413 N N . ASN A 1 181 ? -8.123 7.662 22.646 1.00 88.75 181 ASN A N 1
ATOM 1414 C CA . ASN A 1 181 ? -7.479 6.838 23.670 1.00 88.75 181 ASN A CA 1
ATOM 1415 C C . ASN A 1 181 ? -8.483 6.339 24.725 1.00 88.75 181 ASN A C 1
ATOM 1417 O O . ASN A 1 181 ? -8.363 5.206 25.172 1.00 88.75 181 ASN A O 1
ATOM 1421 N N . LYS A 1 182 ? -9.494 7.143 25.097 1.00 91.44 182 LYS A N 1
ATOM 1422 C CA . LYS A 1 182 ? -10.576 6.688 25.991 1.00 91.44 182 LYS A CA 1
ATOM 1423 C C . LYS A 1 182 ? -11.416 5.578 25.362 1.00 91.44 182 LYS A C 1
ATOM 1425 O O . LYS A 1 182 ? -11.724 4.605 26.040 1.00 91.44 182 LYS A O 1
ATOM 1430 N N . LEU A 1 183 ? -11.769 5.716 24.083 1.00 91.88 183 LEU A N 1
ATOM 1431 C CA . LEU A 1 183 ? -12.467 4.669 23.336 1.00 91.88 183 LEU A CA 1
ATOM 1432 C C . LEU A 1 183 ? -11.632 3.386 23.266 1.00 91.88 183 LEU A C 1
ATOM 1434 O O . LEU A 1 183 ? -12.150 2.305 23.517 1.00 91.88 183 LEU A O 1
ATOM 1438 N N . GLU A 1 184 ? -10.343 3.509 22.956 1.00 88.19 184 GLU A N 1
ATOM 1439 C CA . GLU A 1 184 ? -9.413 2.382 22.894 1.00 88.19 184 GLU A CA 1
ATOM 1440 C C . GLU A 1 184 ? -9.315 1.661 24.249 1.00 88.19 184 GLU A C 1
ATOM 1442 O O . GLU A 1 184 ? -9.444 0.439 24.289 1.00 88.19 184 GLU A O 1
ATOM 1447 N N . SER A 1 185 ? -9.172 2.398 25.357 1.00 87.56 185 SER A N 1
ATOM 1448 C CA . SER A 1 185 ? -9.196 1.819 26.708 1.00 87.56 185 SER A CA 1
ATOM 1449 C C . SER A 1 185 ? -10.509 1.099 27.010 1.00 87.56 185 SER A C 1
ATOM 1451 O O . SER A 1 185 ? -10.471 -0.039 27.464 1.00 87.56 185 SER A O 1
ATOM 1453 N N . LEU A 1 186 ? -11.654 1.715 26.698 1.00 90.44 186 LEU A N 1
ATOM 1454 C CA . LEU A 1 186 ? -12.973 1.116 26.916 1.00 90.44 186 LEU A CA 1
ATOM 1455 C C . LEU A 1 186 ? -13.135 -0.206 26.153 1.00 90.44 186 LEU A C 1
ATOM 1457 O O . LEU A 1 186 ? -13.633 -1.181 26.705 1.00 90.44 186 LEU A O 1
ATOM 1461 N N . ILE A 1 187 ? -12.687 -0.262 24.895 1.00 90.69 187 ILE A N 1
ATOM 1462 C CA . ILE A 1 187 ? -12.720 -1.488 24.085 1.00 90.69 187 ILE A CA 1
ATOM 1463 C C . ILE A 1 187 ? -11.870 -2.588 24.732 1.00 90.69 187 ILE A C 1
ATOM 1465 O O . ILE A 1 187 ? -12.301 -3.739 24.788 1.00 90.69 187 ILE A O 1
ATOM 1469 N N . PHE A 1 188 ? -10.675 -2.251 25.228 1.00 87.19 188 PHE A N 1
ATOM 1470 C CA . PHE A 1 188 ? -9.809 -3.222 25.899 1.00 87.19 188 PHE A CA 1
ATOM 1471 C C . PHE A 1 188 ? -10.384 -3.710 27.226 1.00 87.19 188 PHE A C 1
ATOM 1473 O O . PHE A 1 188 ? -10.333 -4.912 27.489 1.00 87.19 188 PHE A O 1
ATOM 1480 N N . GLU A 1 189 ? -10.924 -2.809 28.044 1.00 87.69 189 GLU A N 1
ATOM 1481 C CA . GLU A 1 189 ? -11.589 -3.151 29.304 1.00 87.69 189 GLU A CA 1
ATOM 1482 C C . GLU A 1 189 ? -12.756 -4.104 29.036 1.00 87.69 189 GLU A C 1
ATOM 1484 O O . GLU A 1 189 ? -12.777 -5.215 29.565 1.00 87.69 189 GLU A O 1
ATOM 1489 N N . PHE A 1 190 ? -13.640 -3.747 28.101 1.00 88.25 190 PHE A N 1
ATOM 1490 C CA . PHE A 1 190 ? -14.808 -4.558 27.776 1.00 88.25 190 PHE A CA 1
ATOM 1491 C C . PHE A 1 190 ? -14.423 -5.938 27.219 1.00 88.25 190 PHE A C 1
ATOM 1493 O O . PHE A 1 190 ? -14.954 -6.957 27.655 1.00 88.25 190 PHE A O 1
ATOM 1500 N N . ALA A 1 191 ? -13.456 -6.002 26.297 1.00 86.50 191 ALA A N 1
ATOM 1501 C CA . ALA A 1 191 ? -12.970 -7.271 25.753 1.00 86.50 191 ALA A CA 1
ATOM 1502 C C . ALA A 1 191 ? -12.351 -8.170 26.834 1.00 86.50 191 ALA A C 1
ATOM 1504 O O . ALA A 1 191 ? -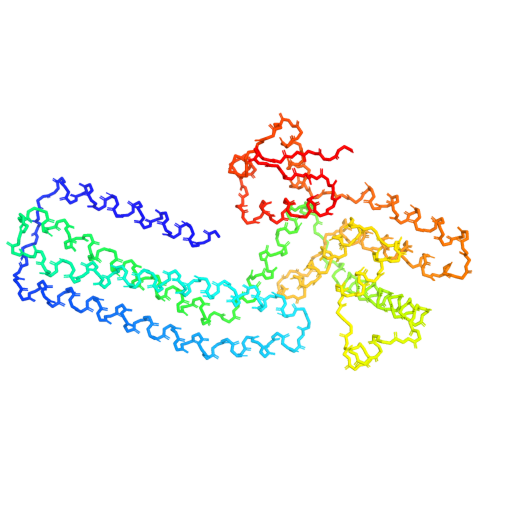12.531 -9.387 26.806 1.00 86.50 191 ALA A O 1
ATOM 1505 N N . THR A 1 192 ? -11.625 -7.577 27.786 1.00 83.88 192 THR A N 1
ATOM 1506 C CA . THR A 1 192 ? -10.991 -8.314 28.887 1.00 83.88 192 THR A CA 1
ATOM 1507 C C . THR A 1 192 ? -12.038 -8.915 29.817 1.00 83.88 192 THR A C 1
ATOM 1509 O O . THR A 1 192 ? -11.973 -10.107 30.104 1.00 83.88 192 THR A O 1
ATOM 1512 N N . GLU A 1 193 ? -13.053 -8.139 30.203 1.00 84.81 193 GLU A N 1
ATOM 1513 C CA . GLU A 1 193 ? -14.142 -8.637 31.050 1.00 84.81 193 GLU A CA 1
ATOM 1514 C C . GLU A 1 193 ? -14.936 -9.776 30.399 1.00 84.81 193 GLU A C 1
ATOM 1516 O O . GLU A 1 193 ? -15.335 -10.720 31.079 1.00 84.81 193 GLU A O 1
ATOM 1521 N N . LEU A 1 194 ? -15.167 -9.714 29.085 1.00 83.12 194 LEU A N 1
ATOM 1522 C CA . LEU A 1 194 ? -15.880 -10.771 28.358 1.00 83.12 194 LEU A CA 1
ATOM 1523 C C . LEU A 1 194 ? -15.066 -12.065 28.302 1.00 83.12 194 LEU A C 1
ATOM 1525 O O . LEU A 1 194 ? -15.606 -13.144 28.533 1.00 83.12 194 LEU A O 1
ATOM 1529 N N . MET A 1 195 ? -13.754 -11.966 28.067 1.00 76.06 195 MET A N 1
ATOM 1530 C CA . MET A 1 195 ? -12.876 -13.139 28.107 1.00 76.06 195 MET A CA 1
ATOM 1531 C C . MET A 1 195 ? -12.830 -13.788 29.493 1.00 76.06 195 MET A C 1
ATOM 1533 O O . MET A 1 195 ? -12.793 -15.016 29.583 1.00 76.06 195 MET A O 1
ATOM 1537 N N . ASP A 1 196 ? -12.833 -12.984 30.559 1.00 68.06 196 ASP A N 1
ATOM 1538 C CA . ASP A 1 196 ? -12.831 -13.487 31.935 1.00 68.06 196 ASP A CA 1
ATOM 1539 C C . ASP A 1 196 ? -14.160 -14.178 32.300 1.00 68.06 196 ASP A C 1
ATOM 1541 O O . ASP A 1 196 ? -14.160 -15.123 33.094 1.00 68.06 196 ASP A O 1
ATOM 1545 N N . LYS A 1 197 ? -15.283 -13.759 31.693 1.00 64.19 197 LYS A N 1
ATOM 1546 C CA . LYS A 1 197 ? -16.614 -14.367 31.881 1.00 64.19 197 LYS A CA 1
ATOM 1547 C C . LYS A 1 197 ? -16.795 -15.685 31.107 1.00 64.19 197 LYS A C 1
ATOM 1549 O O . LYS A 1 197 ? -17.422 -16.599 31.641 1.00 64.19 197 LYS A O 1
ATOM 1554 N N . ASP A 1 198 ? -16.211 -15.820 29.913 1.00 57.06 198 ASP A N 1
ATOM 1555 C CA . ASP A 1 198 ? -16.453 -16.967 29.019 1.00 57.06 198 ASP A CA 1
ATOM 1556 C C . ASP A 1 198 ? -15.439 -18.127 29.127 1.00 57.06 198 ASP A C 1
ATOM 1558 O O . ASP A 1 198 ? -15.658 -19.180 28.521 1.00 57.06 198 ASP A O 1
ATOM 1562 N N . LEU A 1 199 ? -14.327 -18.006 29.879 1.00 50.44 199 LEU A N 1
ATOM 1563 C CA . LEU A 1 199 ? -13.232 -18.984 29.757 1.00 50.44 199 LEU A CA 1
ATOM 1564 C C . LEU A 1 199 ? -12.513 -19.418 31.053 1.00 50.44 199 LEU A C 1
ATOM 1566 O O . LEU A 1 199 ? -11.409 -18.981 31.380 1.00 50.44 199 LEU A O 1
ATOM 1570 N N . GLN A 1 200 ? -13.052 -20.454 31.706 1.00 48.09 200 GLN A N 1
ATOM 1571 C CA . GLN A 1 200 ? -12.332 -21.240 32.725 1.00 48.09 200 GLN A CA 1
ATOM 1572 C C . GLN A 1 200 ? -11.319 -22.268 32.170 1.00 48.09 200 GLN A C 1
ATOM 1574 O O . GLN A 1 200 ? -10.684 -22.979 32.946 1.00 48.09 200 GLN A O 1
ATOM 1579 N N . GLY A 1 201 ? -11.060 -22.350 30.863 1.00 47.97 201 GLY A N 1
ATOM 1580 C CA . GLY A 1 201 ? -10.038 -23.281 30.378 1.00 47.97 201 GLY A CA 1
ATOM 1581 C C . GLY A 1 201 ? -9.651 -23.080 28.924 1.00 47.97 201 GLY A C 1
ATOM 1582 O O . GLY A 1 201 ? -10.514 -23.014 28.066 1.00 47.97 201 GLY A O 1
ATOM 1583 N N . THR A 1 202 ? -8.342 -23.058 28.660 1.00 45.47 202 THR A N 1
ATOM 1584 C CA . THR A 1 202 ? -7.621 -23.198 27.369 1.00 45.47 202 THR A CA 1
ATOM 1585 C C . THR A 1 202 ? -7.055 -21.976 26.617 1.00 45.47 202 THR A C 1
ATOM 1587 O O . THR A 1 202 ? -5.962 -22.140 26.079 1.00 45.47 202 THR A O 1
ATOM 1590 N N . LEU A 1 203 ? -7.602 -20.747 26.637 1.00 47.47 203 LEU A N 1
ATOM 1591 C CA . LEU A 1 203 ? -6.914 -19.588 25.989 1.00 47.47 203 LEU A CA 1
ATOM 1592 C C . LEU A 1 203 ? -5.940 -18.835 26.921 1.00 47.47 203 LEU A C 1
ATOM 1594 O O . LEU A 1 203 ? -5.123 -18.033 26.470 1.00 47.47 203 LEU A O 1
ATOM 1598 N N . ASN A 1 204 ? -5.957 -19.136 28.220 1.00 46.59 204 ASN A N 1
ATOM 1599 C CA . ASN A 1 204 ? -5.363 -18.315 29.285 1.00 46.59 204 ASN A CA 1
ATOM 1600 C C . ASN A 1 204 ? -3.816 -18.181 29.275 1.00 46.59 204 ASN A C 1
ATOM 1602 O O . ASN A 1 204 ? -3.260 -17.421 30.059 1.00 46.59 204 ASN A O 1
ATOM 1606 N N . LEU A 1 205 ? -3.082 -18.879 28.398 1.00 44.91 205 LEU A N 1
ATOM 1607 C CA . LEU A 1 205 ? -1.608 -18.801 28.353 1.00 44.91 205 LEU A CA 1
ATOM 1608 C C . LEU A 1 205 ? -1.054 -17.906 27.236 1.00 44.91 205 LEU A C 1
ATOM 1610 O O . LEU A 1 205 ? 0.048 -17.381 27.379 1.00 44.91 205 LEU A O 1
ATOM 1614 N N . LYS A 1 206 ? -1.800 -17.681 26.145 1.00 45.47 206 LYS A N 1
ATOM 1615 C CA . LYS A 1 206 ? -1.321 -16.855 25.018 1.00 45.47 206 LYS A CA 1
ATOM 1616 C C . LYS A 1 206 ? -1.632 -15.365 25.200 1.00 45.47 206 LYS A C 1
ATOM 1618 O O . LYS A 1 206 ? -0.893 -14.525 24.695 1.00 45.47 206 LYS A O 1
ATOM 1623 N N . TYR A 1 207 ? -2.690 -15.051 25.949 1.00 48.44 207 TYR A N 1
ATOM 1624 C CA . TYR A 1 207 ? -3.229 -13.692 26.097 1.00 48.44 207 TYR A CA 1
ATOM 1625 C C . TYR A 1 207 ? -2.868 -13.020 27.428 1.00 48.44 207 TYR A C 1
ATOM 1627 O O . TYR A 1 207 ? -2.864 -11.799 27.510 1.00 48.44 207 TYR A O 1
ATOM 1635 N N . ARG A 1 208 ? -2.481 -13.788 28.456 1.00 42.19 208 ARG A N 1
ATOM 1636 C CA . ARG A 1 208 ? -2.164 -13.252 29.793 1.00 42.19 208 ARG A CA 1
ATOM 1637 C C . ARG A 1 208 ? -0.789 -12.570 29.883 1.00 42.19 208 ARG A C 1
ATOM 1639 O O . ARG A 1 208 ? -0.569 -11.761 30.774 1.00 42.19 208 ARG A O 1
ATOM 1646 N N . ASN A 1 209 ? 0.111 -12.859 28.935 1.00 40.56 209 ASN A N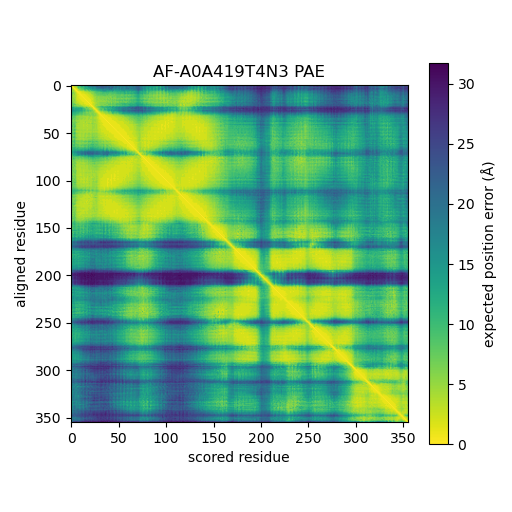 1
ATOM 1647 C CA . ASN A 1 209 ? 1.476 -12.312 28.885 1.00 40.56 209 ASN A CA 1
ATOM 1648 C C . ASN A 1 209 ? 1.719 -11.324 27.725 1.00 40.56 209 ASN A C 1
ATOM 1650 O O . ASN A 1 209 ? 2.813 -10.772 27.615 1.00 40.56 209 ASN A O 1
ATOM 1654 N N . GLY A 1 210 ? 0.733 -11.091 26.851 1.00 49.56 210 GLY A N 1
ATOM 1655 C CA . GLY A 1 210 ? 0.862 -10.211 25.686 1.00 4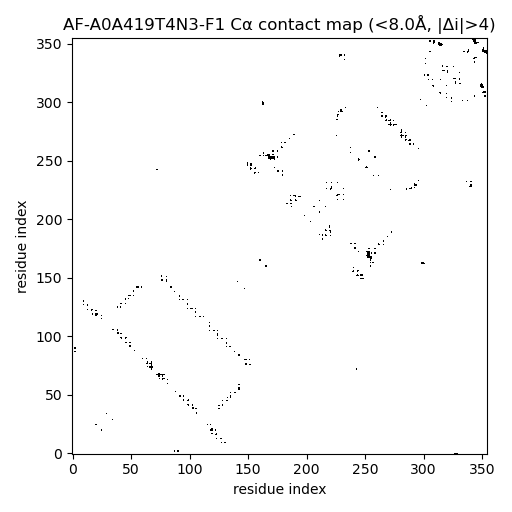9.56 210 GLY A CA 1
ATOM 1656 C C . GLY A 1 210 ? -0.172 -9.091 25.717 1.00 49.56 210 GLY A C 1
ATOM 1657 O O . GLY A 1 210 ? -1.350 -9.353 25.927 1.00 49.56 210 GLY A O 1
ATOM 1658 N N . ARG A 1 211 ? 0.249 -7.840 25.481 1.00 59.75 211 ARG A N 1
ATOM 1659 C CA . ARG A 1 211 ? -0.680 -6.709 25.305 1.00 59.75 211 ARG A CA 1
ATOM 1660 C C . ARG A 1 211 ? -1.651 -7.034 24.165 1.00 59.75 211 ARG A C 1
ATOM 1662 O O . ARG A 1 211 ? -1.212 -7.152 23.020 1.00 59.75 211 ARG A O 1
ATOM 1669 N N . MET A 1 212 ? -2.941 -7.167 24.478 1.00 69.88 212 MET A N 1
ATOM 1670 C CA . MET A 1 212 ? -3.996 -7.442 23.501 1.00 69.88 212 MET A CA 1
ATOM 1671 C C . MET A 1 212 ? -3.923 -6.453 22.324 1.00 69.88 212 MET A C 1
ATOM 1673 O O . MET A 1 212 ? -3.697 -5.245 22.484 1.00 69.88 212 MET A O 1
ATOM 1677 N N . GLN A 1 213 ? -4.066 -6.964 21.102 1.00 78.50 213 GLN A N 1
ATOM 1678 C CA . GLN A 1 213 ? -4.125 -6.112 19.915 1.00 78.50 213 GLN A CA 1
ATOM 1679 C C . GLN A 1 213 ? -5.528 -5.510 19.746 1.00 78.50 213 GLN A C 1
ATOM 1681 O O . GLN A 1 213 ? -6.503 -6.103 20.183 1.00 78.50 213 GLN A O 1
ATOM 1686 N N . ILE A 1 214 ? -5.648 -4.326 19.126 1.00 82.94 214 ILE A N 1
ATOM 1687 C CA . ILE A 1 214 ? -6.956 -3.643 19.036 1.00 82.94 214 ILE A CA 1
ATOM 1688 C C . ILE A 1 214 ? -7.942 -4.463 18.199 1.00 82.94 214 ILE A C 1
ATOM 1690 O O . ILE A 1 214 ? -9.085 -4.623 18.595 1.00 82.94 214 ILE A O 1
ATOM 1694 N N . PHE A 1 215 ? -7.466 -5.087 17.118 1.00 83.62 215 PHE A N 1
ATOM 1695 C CA . PHE A 1 215 ? -8.273 -5.998 16.309 1.00 83.62 215 PHE A CA 1
ATOM 1696 C C . PHE A 1 215 ? -8.735 -7.227 17.090 1.00 83.62 215 PHE A C 1
ATOM 1698 O O . PHE A 1 215 ? -9.887 -7.599 16.970 1.00 83.62 215 PHE A O 1
ATOM 1705 N N . GLN A 1 216 ? -7.897 -7.784 17.971 1.00 82.44 216 GLN A N 1
ATOM 1706 C CA . GLN A 1 216 ? -8.312 -8.896 18.836 1.00 82.44 216 GLN A CA 1
ATOM 1707 C C . GLN A 1 216 ? -9.433 -8.473 19.790 1.00 82.44 216 GLN A C 1
ATOM 1709 O O . GLN A 1 216 ? -10.386 -9.220 19.975 1.00 82.44 216 GLN A O 1
ATOM 1714 N N . ALA A 1 217 ? -9.335 -7.272 20.368 1.00 85.62 217 ALA A N 1
ATOM 1715 C CA . ALA A 1 217 ? -10.390 -6.726 21.214 1.00 85.62 217 ALA A CA 1
ATOM 1716 C C . ALA A 1 217 ? -11.690 -6.539 20.418 1.00 85.62 217 ALA A C 1
ATOM 1718 O O . ALA A 1 217 ? -12.750 -6.988 20.841 1.00 85.62 217 ALA A O 1
ATOM 1719 N N . LEU A 1 218 ? -11.602 -5.943 19.227 1.00 88.12 218 LEU A N 1
ATOM 1720 C CA . LEU A 1 218 ? -12.753 -5.754 18.349 1.00 88.12 218 LEU A CA 1
ATOM 1721 C C . LEU A 1 218 ? -13.383 -7.081 17.912 1.00 88.12 218 LEU A C 1
ATOM 1723 O O . LEU A 1 218 ? -14.605 -7.188 17.915 1.00 88.12 218 LEU A O 1
ATOM 1727 N N . ASP A 1 219 ? -12.577 -8.093 17.590 1.00 85.75 219 ASP A N 1
ATOM 1728 C CA . ASP A 1 219 ? -13.059 -9.427 17.228 1.00 85.75 219 ASP A CA 1
ATOM 1729 C C . ASP A 1 219 ? -13.855 -10.049 18.385 1.00 85.75 219 ASP A C 1
ATOM 1731 O O . ASP A 1 219 ? -14.934 -10.590 18.157 1.00 85.75 219 ASP A O 1
ATOM 1735 N N . ILE A 1 220 ? -13.384 -9.908 19.632 1.00 86.50 220 ILE A N 1
ATOM 1736 C CA . ILE A 1 220 ? -14.110 -10.363 20.832 1.00 86.50 220 ILE A CA 1
ATOM 1737 C C . ILE A 1 220 ? -15.455 -9.638 20.963 1.00 86.50 220 ILE A C 1
ATOM 1739 O O . ILE A 1 220 ? -16.475 -10.283 21.210 1.00 86.50 220 ILE A O 1
ATOM 1743 N N . LEU A 1 221 ? -15.481 -8.314 20.776 1.00 88.94 221 LEU A N 1
ATOM 1744 C CA . LEU A 1 221 ? -16.718 -7.529 20.846 1.00 88.94 221 LEU A CA 1
ATOM 1745 C C . LEU A 1 221 ? -17.708 -7.914 19.731 1.00 88.94 221 LEU A C 1
ATOM 1747 O O . LEU A 1 221 ? -18.913 -7.926 19.977 1.00 88.94 221 LEU A O 1
ATOM 1751 N N . VAL A 1 222 ? -17.223 -8.250 18.529 1.00 87.81 222 VAL A N 1
ATOM 1752 C CA . VAL A 1 222 ? -18.058 -8.748 17.420 1.00 87.81 222 VAL A CA 1
ATOM 1753 C C . VAL A 1 222 ? -18.596 -10.146 17.718 1.00 87.81 222 VAL A C 1
ATOM 1755 O O . VAL A 1 222 ? -19.780 -10.394 17.511 1.00 87.81 222 VAL A O 1
ATOM 1758 N N . MET A 1 223 ? -17.755 -11.056 18.222 1.00 85.88 223 MET A N 1
ATOM 1759 C CA . MET A 1 223 ? -18.166 -12.419 18.593 1.00 85.88 223 MET A CA 1
ATOM 1760 C C . MET A 1 223 ? -19.252 -12.422 19.672 1.00 85.88 223 MET A C 1
ATOM 1762 O O . MET A 1 223 ? -20.105 -13.300 19.674 1.00 85.88 223 MET A O 1
ATOM 1766 N N . ASN A 1 224 ? -19.229 -11.425 20.557 1.00 86.06 224 ASN A N 1
ATOM 1767 C CA . ASN A 1 224 ? -20.225 -11.215 21.605 1.00 86.06 224 ASN A CA 1
ATOM 1768 C C . ASN A 1 224 ? -21.425 -10.359 21.159 1.00 86.06 224 ASN A C 1
ATOM 1770 O O . ASN A 1 224 ? -22.207 -9.928 22.005 1.00 86.06 224 ASN A O 1
ATOM 1774 N N . GLU A 1 225 ? -21.548 -10.059 19.861 1.00 87.56 225 GLU A N 1
ATOM 1775 C CA . GLU A 1 225 ? -22.624 -9.246 19.271 1.00 87.56 225 GLU A CA 1
ATOM 1776 C C . GLU A 1 225 ? -22.779 -7.846 19.904 1.00 87.56 225 GLU A C 1
ATOM 1778 O O . GLU A 1 225 ? -23.823 -7.201 19.797 1.00 87.56 225 GLU A O 1
ATOM 1783 N N . ILE A 1 226 ? -21.727 -7.321 20.540 1.00 89.25 226 ILE A N 1
ATOM 1784 C CA . ILE A 1 226 ? -21.732 -5.981 21.145 1.00 89.25 226 ILE A CA 1
ATOM 1785 C C . ILE A 1 226 ? -21.583 -4.914 20.066 1.00 89.25 226 ILE A C 1
ATOM 1787 O O . ILE A 1 226 ? -22.254 -3.884 20.104 1.00 89.25 226 ILE A O 1
ATOM 1791 N N . ILE A 1 227 ? -20.708 -5.166 19.092 1.00 90.06 227 ILE A N 1
ATOM 1792 C CA . ILE A 1 227 ? -20.519 -4.306 17.924 1.00 90.06 227 ILE A CA 1
ATOM 1793 C C . ILE A 1 227 ? -20.756 -5.110 16.650 1.00 90.06 227 ILE A C 1
ATOM 1795 O O . ILE A 1 227 ? -20.426 -6.291 16.567 1.00 90.06 227 ILE A O 1
ATOM 1799 N N . ASN A 1 228 ? -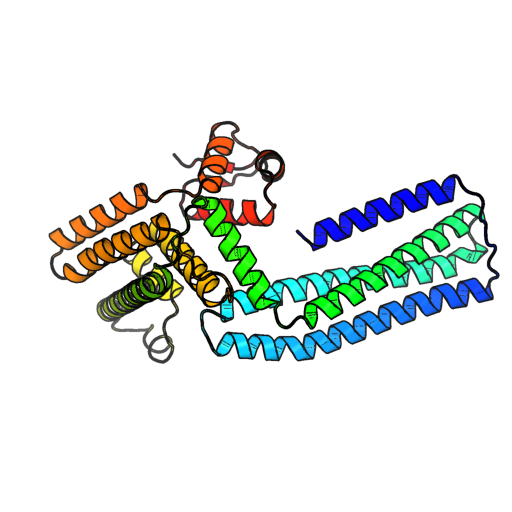21.283 -4.449 15.626 1.00 87.00 228 ASN A N 1
ATOM 1800 C CA . ASN A 1 228 ? -21.412 -5.027 14.296 1.00 87.00 228 ASN A CA 1
ATOM 1801 C C . ASN A 1 228 ? -20.194 -4.679 13.418 1.00 87.00 228 ASN A C 1
ATOM 1803 O O . ASN A 1 228 ? -19.319 -3.891 13.789 1.00 87.00 228 ASN A O 1
ATOM 1807 N N . ARG A 1 229 ? -20.152 -5.235 12.203 1.00 83.00 229 ARG A N 1
ATOM 1808 C CA . ARG A 1 229 ? -19.050 -4.998 11.252 1.00 83.00 229 ARG A CA 1
ATOM 1809 C C . ARG A 1 229 ? -18.929 -3.541 10.791 1.00 83.00 229 ARG A C 1
ATOM 1811 O O . ARG A 1 229 ? -17.835 -3.103 10.450 1.00 83.00 229 ARG A O 1
ATOM 1818 N N . GLN A 1 230 ? -20.020 -2.773 10.800 1.00 82.75 230 GLN A N 1
ATOM 1819 C CA . GLN A 1 230 ? -19.986 -1.347 10.449 1.00 82.75 230 GLN A CA 1
ATOM 1820 C C . GLN A 1 230 ? -19.232 -0.539 11.511 1.00 82.75 230 GLN A C 1
ATOM 1822 O O . GLN A 1 230 ? -18.375 0.277 11.175 1.00 82.75 230 GLN A O 1
ATOM 1827 N N . LEU A 1 231 ? -19.496 -0.814 12.790 1.00 86.19 231 LEU A N 1
ATOM 1828 C CA . LEU A 1 231 ? -18.791 -0.201 13.917 1.00 86.19 231 LEU A CA 1
ATOM 1829 C C . LEU A 1 231 ? -17.323 -0.621 13.960 1.00 86.19 231 LEU A C 1
ATOM 1831 O O . LEU A 1 231 ? -16.469 0.220 14.220 1.00 86.19 231 LEU A O 1
ATOM 1835 N N . TYR A 1 232 ? -17.026 -1.885 13.649 1.00 87.12 232 TYR A N 1
ATOM 1836 C CA . TYR A 1 232 ? -15.653 -2.380 13.521 1.00 87.12 232 TYR A CA 1
ATOM 1837 C C . TYR A 1 232 ? -14.841 -1.531 12.536 1.00 87.12 232 TYR A C 1
ATOM 1839 O O . TYR A 1 232 ? -13.812 -0.957 12.892 1.00 87.12 232 TYR A O 1
ATOM 1847 N N . GLU A 1 233 ? -15.341 -1.394 11.306 1.00 83.62 233 GLU A N 1
ATOM 1848 C CA . GLU A 1 233 ? -14.688 -0.603 10.261 1.00 83.62 233 GLU A CA 1
ATOM 1849 C C . GLU A 1 233 ? -14.593 0.874 10.633 1.00 83.62 233 GLU A C 1
ATOM 1851 O O . GLU A 1 233 ? -13.597 1.531 10.330 1.00 83.62 233 GLU A O 1
ATOM 1856 N N . LYS A 1 234 ? -15.609 1.407 11.320 1.00 86.38 234 LYS A N 1
ATOM 1857 C CA . LYS A 1 234 ? -15.583 2.790 11.788 1.00 86.38 234 LYS A CA 1
ATOM 1858 C C . LYS A 1 234 ? -14.499 3.019 12.836 1.00 86.38 234 LYS A C 1
ATOM 1860 O O . LYS A 1 234 ? -13.794 4.023 12.764 1.00 86.38 234 LYS A O 1
ATOM 1865 N N . ILE A 1 235 ? -14.341 2.099 13.785 1.00 89.12 235 ILE A N 1
ATOM 1866 C CA . ILE A 1 235 ? -13.280 2.168 14.794 1.00 89.12 235 ILE A CA 1
ATOM 1867 C C . ILE A 1 235 ? -11.907 2.058 14.124 1.00 89.12 235 ILE A C 1
ATOM 1869 O O . ILE A 1 235 ? -11.014 2.837 14.460 1.00 89.12 235 ILE A O 1
ATOM 1873 N N . ASP A 1 236 ? -11.737 1.166 13.143 1.00 86.06 236 ASP A N 1
ATOM 1874 C CA . ASP A 1 236 ? -10.479 1.077 12.394 1.00 86.06 236 ASP A CA 1
ATOM 1875 C C . ASP A 1 236 ? -10.199 2.349 11.575 1.00 86.06 236 ASP A C 1
ATOM 1877 O O . ASP A 1 236 ? -9.069 2.830 11.531 1.00 86.06 236 ASP A O 1
ATOM 1881 N N . GLU A 1 237 ? -11.219 2.971 10.983 1.00 84.38 237 GLU A N 1
ATOM 1882 C CA . GLU A 1 237 ? -11.065 4.256 10.298 1.00 84.38 237 GLU A CA 1
ATOM 1883 C C . GLU A 1 237 ? -10.627 5.377 11.251 1.00 84.38 237 GLU A C 1
ATOM 1885 O O . GLU A 1 237 ? -9.688 6.114 10.941 1.00 84.38 237 GLU A O 1
ATOM 1890 N N . LEU A 1 238 ? -11.240 5.467 12.437 1.00 88.38 238 LEU A N 1
ATOM 1891 C CA . LEU A 1 238 ? -10.854 6.420 13.482 1.00 88.38 238 LEU A CA 1
ATOM 1892 C C . LEU A 1 238 ? -9.419 6.179 13.967 1.00 88.38 238 LEU A C 1
ATOM 1894 O O . LEU A 1 238 ? -8.665 7.133 14.169 1.00 88.38 238 LEU A O 1
ATOM 1898 N N . ARG A 1 239 ? -9.021 4.910 14.102 1.00 88.12 239 ARG A N 1
ATOM 1899 C CA . ARG A 1 239 ? -7.658 4.502 14.453 1.00 88.12 239 ARG A CA 1
ATOM 1900 C C . ARG A 1 239 ? -6.646 4.972 13.415 1.00 88.12 239 ARG A C 1
ATOM 1902 O O . ARG A 1 239 ? -5.640 5.583 13.774 1.00 88.12 239 ARG A O 1
ATOM 1909 N N . ARG A 1 240 ? -6.920 4.701 12.136 1.00 83.38 240 ARG A N 1
ATOM 1910 C CA . ARG A 1 240 ? -6.090 5.114 10.997 1.00 83.38 240 ARG A CA 1
ATOM 1911 C C . ARG A 1 240 ? -5.957 6.632 10.933 1.00 83.38 240 ARG A C 1
ATOM 1913 O O . ARG A 1 240 ? -4.839 7.137 10.888 1.00 83.38 240 ARG A O 1
ATOM 1920 N N . TYR A 1 241 ? -7.067 7.361 11.056 1.00 84.62 241 TYR A N 1
ATOM 1921 C CA . TYR A 1 241 ? -7.057 8.826 11.070 1.00 84.62 241 TYR A CA 1
ATOM 1922 C C . TYR A 1 241 ? -6.231 9.387 12.234 1.00 84.62 241 TYR A C 1
ATOM 1924 O O . TYR A 1 241 ? -5.356 10.228 12.037 1.00 84.62 241 TYR A O 1
ATOM 1932 N N . ARG A 1 242 ? -6.427 8.857 13.447 1.00 85.75 242 ARG A N 1
ATOM 1933 C CA . ARG A 1 242 ? -5.636 9.227 14.626 1.00 85.75 242 ARG A CA 1
ATOM 1934 C C . ARG A 1 242 ? -4.140 8.982 14.411 1.00 85.75 242 ARG A C 1
ATOM 1936 O O . ARG A 1 242 ? -3.334 9.847 14.746 1.00 85.75 242 ARG A O 1
ATOM 1943 N N . ASN A 1 243 ? -3.758 7.833 13.854 1.00 82.88 243 ASN A N 1
ATOM 1944 C CA . ASN A 1 243 ? -2.355 7.521 13.576 1.00 82.88 243 ASN A CA 1
ATOM 1945 C C . ASN A 1 243 ? -1.780 8.480 12.530 1.00 82.88 243 ASN A C 1
ATOM 1947 O O . ASN A 1 243 ? -0.642 8.924 12.659 1.00 82.88 243 ASN A O 1
ATOM 1951 N N . ALA A 1 244 ? -2.565 8.805 11.503 1.00 80.31 244 ALA A N 1
ATOM 1952 C CA . ALA A 1 244 ? -2.160 9.701 10.430 1.00 80.31 244 ALA A CA 1
ATOM 1953 C C . ALA A 1 244 ? -1.918 11.133 10.933 1.00 80.31 244 ALA A C 1
ATOM 1955 O O . ALA A 1 244 ? -0.955 11.777 10.519 1.00 80.31 244 ALA A O 1
ATOM 1956 N N . LEU A 1 245 ? -2.739 11.597 11.880 1.00 81.06 245 LEU A N 1
ATOM 1957 C CA . LEU A 1 245 ? -2.586 12.900 12.528 1.00 81.06 245 LEU A CA 1
ATOM 1958 C C . LEU A 1 245 ? -1.357 12.973 13.443 1.00 81.06 245 LEU A C 1
ATOM 1960 O O . LEU A 1 245 ? -0.642 13.970 13.439 1.00 81.06 245 LEU A O 1
ATOM 1964 N N . VAL A 1 246 ? -1.089 11.922 14.227 1.00 77.06 246 VAL A N 1
ATOM 1965 C CA . VAL A 1 246 ? 0.060 11.888 15.155 1.00 77.06 246 VAL A CA 1
ATOM 1966 C C . VAL A 1 246 ? 1.398 11.907 14.407 1.00 77.06 246 VAL A C 1
ATOM 1968 O O . VAL A 1 246 ? 2.370 12.472 14.907 1.00 77.06 246 VAL A O 1
ATOM 1971 N N . HIS A 1 247 ? 1.452 11.314 13.212 1.00 69.00 247 HIS A N 1
ATOM 1972 C CA . HIS A 1 247 ? 2.666 11.231 12.398 1.00 69.00 247 HIS A CA 1
ATOM 1973 C C . HIS A 1 247 ? 2.758 12.296 11.291 1.00 69.00 247 HIS A C 1
ATOM 1975 O O . HIS A 1 247 ? 3.809 12.414 10.659 1.00 69.00 247 HIS A O 1
ATOM 1981 N N . SER A 1 248 ? 1.717 13.105 11.068 1.00 65.94 248 SER A N 1
ATOM 1982 C CA . SER A 1 248 ? 1.813 14.308 10.238 1.00 65.94 248 SER A CA 1
ATOM 1983 C C . SER A 1 248 ? 2.391 15.461 11.063 1.00 65.94 248 SER A C 1
ATOM 1985 O O . SER A 1 248 ? 1.717 16.008 11.931 1.00 65.94 248 SER A O 1
ATOM 1987 N N . THR A 1 249 ? 3.638 15.846 10.800 1.00 57.94 249 THR A N 1
ATOM 1988 C CA . THR A 1 249 ? 4.356 16.891 11.554 1.00 57.94 249 THR A CA 1
ATOM 1989 C C . THR A 1 249 ? 3.791 18.304 11.384 1.00 57.94 249 THR A C 1
ATOM 1991 O O . THR A 1 249 ? 4.036 19.146 12.242 1.00 57.94 249 THR A O 1
ATOM 1994 N N . ASP A 1 250 ? 3.020 18.561 10.322 1.00 56.94 250 ASP A N 1
ATOM 1995 C CA . ASP A 1 250 ? 2.704 19.932 9.887 1.00 56.94 250 ASP A CA 1
ATOM 1996 C C . ASP A 1 250 ? 1.232 20.339 10.039 1.00 56.94 250 ASP A C 1
ATOM 1998 O O . ASP A 1 250 ? 0.898 21.488 9.769 1.00 56.94 250 ASP A O 1
ATOM 2002 N N . ASP A 1 251 ? 0.331 19.427 10.421 1.00 61.47 251 ASP A N 1
ATOM 2003 C CA . ASP A 1 251 ? -1.099 19.680 10.224 1.00 61.47 251 ASP A CA 1
ATOM 2004 C C . ASP A 1 251 ? -1.966 18.977 11.282 1.00 61.47 251 ASP A C 1
ATOM 2006 O O . ASP A 1 251 ? -2.616 17.961 11.034 1.00 61.47 251 ASP A O 1
ATOM 2010 N N . GLN A 1 252 ? -1.956 19.531 12.497 1.00 69.31 252 GLN A N 1
ATOM 2011 C CA . GLN A 1 252 ? -2.737 19.074 13.659 1.00 69.31 252 GLN A CA 1
ATOM 2012 C C . GLN A 1 252 ? -4.201 19.540 13.600 1.00 69.31 252 GLN A C 1
ATOM 2014 O O . GLN A 1 252 ? -4.792 19.906 14.612 1.00 69.31 252 GLN A O 1
ATOM 2019 N N . LYS A 1 253 ? -4.794 19.557 12.410 1.00 76.31 253 LYS A N 1
ATOM 2020 C CA . LYS A 1 253 ? -6.190 19.946 12.217 1.00 76.31 253 LYS A CA 1
ATOM 2021 C C . LYS A 1 253 ? -7.069 18.714 12.179 1.00 76.31 253 LYS A C 1
ATOM 2023 O O . LYS A 1 253 ? -6.676 17.696 11.614 1.00 76.31 253 LYS A O 1
ATOM 2028 N N . VAL A 1 254 ? -8.253 18.819 12.768 1.00 77.44 254 VAL A N 1
ATOM 2029 C CA . VAL A 1 254 ? -9.220 17.720 12.831 1.00 77.44 254 VAL A CA 1
ATOM 2030 C C . VAL A 1 254 ? -10.498 18.134 12.126 1.00 77.44 254 VAL A C 1
ATOM 2032 O O . VAL A 1 254 ? -10.961 19.267 12.264 1.00 77.44 254 VAL A O 1
ATOM 2035 N N . ILE A 1 255 ? -11.084 17.197 11.385 1.00 80.00 255 ILE A N 1
ATOM 2036 C CA . ILE A 1 255 ? -12.415 17.371 10.809 1.00 80.00 255 ILE A CA 1
ATOM 2037 C C . ILE A 1 255 ? -13.469 17.236 11.925 1.00 80.00 255 ILE A C 1
ATOM 2039 O O . ILE A 1 255 ? -13.576 16.163 12.532 1.00 80.00 255 ILE A O 1
ATOM 2043 N N . PRO A 1 256 ? -14.301 18.265 12.181 1.00 80.94 256 PRO A N 1
ATOM 2044 C CA . PRO A 1 256 ? -15.280 18.257 13.271 1.00 80.94 256 PRO A CA 1
ATOM 2045 C C . PRO A 1 256 ? -16.291 17.119 13.178 1.00 80.94 256 PRO A C 1
ATOM 2047 O O . PRO A 1 256 ? -16.691 16.563 14.198 1.00 80.94 256 PRO A O 1
ATOM 2050 N N . GLN A 1 257 ? -16.681 16.739 11.958 1.00 81.12 257 GLN A N 1
ATOM 2051 C CA . GLN A 1 257 ? -17.588 15.616 11.732 1.00 81.12 257 GLN A CA 1
ATOM 2052 C C . GLN A 1 257 ? -17.004 14.306 12.275 1.00 81.12 257 GLN A C 1
ATOM 2054 O O . GLN A 1 257 ? -17.671 13.621 13.047 1.00 81.12 257 GLN A O 1
ATOM 2059 N N . ILE A 1 258 ? -15.737 14.006 11.964 1.00 83.19 258 ILE A N 1
ATOM 2060 C CA . ILE A 1 258 ? -15.046 12.807 12.462 1.00 83.19 258 ILE A CA 1
ATOM 2061 C C . ILE A 1 258 ? -14.950 12.844 13.991 1.00 83.19 258 ILE A C 1
ATOM 2063 O O . ILE A 1 258 ? -15.141 11.825 14.658 1.00 83.19 258 ILE A O 1
ATOM 2067 N N . PHE A 1 259 ? -14.681 14.017 14.572 1.00 86.69 259 PHE A N 1
ATOM 2068 C CA . PHE A 1 259 ? -14.589 14.141 16.024 1.00 86.69 259 PHE A CA 1
ATOM 2069 C C . PHE A 1 259 ? -15.945 13.957 16.722 1.00 86.69 259 PHE A C 1
ATOM 2071 O O . PHE A 1 259 ? -16.019 13.301 17.762 1.00 86.69 259 PHE A O 1
ATOM 2078 N N . ASN A 1 260 ? -17.026 14.491 16.158 1.00 85.69 260 ASN A N 1
ATOM 2079 C CA . ASN A 1 260 ? -18.370 14.303 16.701 1.00 85.69 260 ASN A CA 1
ATOM 2080 C C . ASN A 1 260 ? -18.807 12.837 16.616 1.00 85.69 260 ASN A C 1
ATOM 2082 O O . ASN A 1 260 ? -19.291 12.297 17.608 1.00 85.69 260 ASN A O 1
ATOM 2086 N N . GLU A 1 261 ? -18.540 12.172 15.491 1.00 86.81 261 GLU A N 1
ATOM 2087 C CA . GLU A 1 261 ? -18.803 10.739 15.332 1.00 86.81 261 GLU A CA 1
ATOM 2088 C C . GLU A 1 261 ? -18.001 9.898 16.345 1.00 86.81 261 GLU A C 1
ATOM 2090 O O . GLU A 1 261 ? -18.540 8.953 16.918 1.00 86.81 261 GLU A O 1
ATOM 2095 N N . LEU A 1 262 ? -16.746 10.266 16.642 1.00 89.50 262 LEU A N 1
ATOM 2096 C CA . LEU A 1 262 ? -15.951 9.631 17.703 1.00 89.50 262 LEU A CA 1
ATOM 2097 C C . LEU A 1 262 ? -16.586 9.808 19.093 1.00 89.50 262 LEU A C 1
ATOM 2099 O O . LEU A 1 262 ? -16.654 8.847 19.862 1.00 89.50 262 LEU A O 1
ATOM 2103 N N . LYS A 1 263 ? -17.035 11.023 19.437 1.00 89.56 263 LYS A N 1
ATOM 2104 C CA . LYS A 1 263 ? -17.680 11.301 20.734 1.00 89.56 263 LYS A CA 1
ATOM 2105 C C . LYS A 1 263 ? -18.972 10.506 20.895 1.00 89.56 263 LYS A C 1
ATOM 2107 O O . LYS A 1 263 ? -19.201 9.925 21.954 1.00 89.56 263 LYS A O 1
ATOM 2112 N N . GLU A 1 264 ? -19.794 10.473 19.851 1.00 89.31 264 GLU A N 1
ATOM 2113 C CA . GLU A 1 264 ? -21.070 9.763 19.865 1.00 89.31 264 GLU A CA 1
ATOM 2114 C C . GLU A 1 264 ? -20.870 8.246 19.972 1.00 89.31 264 GLU A C 1
ATOM 2116 O O . GLU A 1 264 ? -21.499 7.603 20.814 1.00 89.31 264 GLU A O 1
ATOM 2121 N N . LEU A 1 265 ? -19.924 7.692 19.205 1.00 91.00 265 LEU A N 1
ATOM 2122 C CA . LEU A 1 265 ? -19.528 6.287 19.290 1.00 91.00 265 LEU A CA 1
ATOM 2123 C C . LEU A 1 265 ? -19.063 5.916 20.704 1.00 91.00 265 LEU A C 1
ATOM 2125 O O . LEU A 1 265 ? -19.523 4.919 21.259 1.00 91.00 265 LEU A O 1
ATOM 2129 N N . TYR A 1 266 ? -18.173 6.722 21.294 1.00 92.44 266 TYR A N 1
ATOM 2130 C CA . TYR A 1 266 ? -17.695 6.505 22.659 1.00 92.44 266 TYR A CA 1
ATOM 2131 C C . TYR A 1 266 ? -18.850 6.506 23.662 1.00 92.44 266 TYR A C 1
ATOM 2133 O O . TYR A 1 266 ? -18.949 5.588 24.469 1.00 92.44 266 TYR A O 1
ATOM 2141 N N . SER A 1 267 ? -19.738 7.504 23.595 1.00 91.00 267 SER A N 1
ATOM 2142 C CA . SER A 1 267 ? -20.875 7.618 24.514 1.00 91.00 267 SER A CA 1
ATOM 2143 C C . SER A 1 267 ? -21.778 6.388 24.450 1.00 91.00 267 SER A C 1
ATOM 2145 O O . SER A 1 267 ? -22.111 5.816 25.483 1.00 91.00 267 SER A O 1
ATOM 2147 N N . LYS A 1 268 ? -22.134 5.947 23.238 1.00 91.00 268 LYS A N 1
ATOM 2148 C CA . LYS A 1 268 ? -23.026 4.799 23.035 1.00 91.00 268 LYS A CA 1
ATOM 2149 C C . LYS A 1 268 ? -22.375 3.482 23.452 1.00 91.00 268 LYS A C 1
ATOM 2151 O O . LYS A 1 268 ? -23.027 2.664 24.089 1.00 91.00 268 LYS A O 1
ATOM 2156 N N . LEU A 1 269 ? -21.090 3.276 23.149 1.00 91.44 269 LEU A N 1
ATOM 2157 C CA . LEU A 1 269 ? -20.376 2.081 23.611 1.00 91.44 269 LEU A CA 1
ATOM 2158 C C . LEU A 1 269 ? -20.224 2.074 25.140 1.00 91.44 269 LEU A C 1
ATOM 2160 O O . LEU A 1 269 ? -20.352 1.026 25.768 1.00 91.44 269 LEU A O 1
ATOM 2164 N N . PHE A 1 270 ? -19.994 3.241 25.746 1.00 91.56 270 PHE A N 1
ATOM 2165 C CA . PHE A 1 270 ? -19.898 3.383 27.196 1.00 91.56 270 PHE A CA 1
ATOM 2166 C C . PHE A 1 270 ? -21.227 3.083 27.897 1.00 91.56 270 PHE A C 1
ATOM 2168 O O . PHE A 1 270 ? -21.220 2.467 28.957 1.00 91.56 270 PHE A O 1
ATOM 2175 N N . GLU A 1 271 ? -22.366 3.453 27.306 1.00 89.88 271 GLU A N 1
ATOM 2176 C CA . GLU A 1 271 ? -23.687 3.055 27.814 1.00 89.88 271 GLU A CA 1
ATOM 2177 C C . GLU A 1 271 ? -23.866 1.533 27.818 1.00 89.88 271 GLU A C 1
ATOM 2179 O O . GLU A 1 271 ? -24.321 0.978 28.818 1.00 89.88 271 GLU A O 1
ATOM 2184 N N . VAL A 1 272 ? -23.445 0.844 26.749 1.00 89.88 272 VAL A N 1
ATOM 2185 C CA . VAL A 1 272 ? -23.483 -0.629 26.695 1.00 89.88 272 VAL A CA 1
ATOM 2186 C C . VAL A 1 272 ? -22.609 -1.241 27.789 1.00 89.88 272 VAL A C 1
ATOM 2188 O O . VAL A 1 272 ? -23.022 -2.192 28.449 1.00 89.88 272 VAL A O 1
ATOM 2191 N N . TYR A 1 273 ? -21.414 -0.689 27.991 1.00 88.19 273 TYR A N 1
ATOM 2192 C CA . TYR A 1 273 ? -20.487 -1.150 29.020 1.00 88.19 273 TYR A CA 1
ATOM 2193 C C . TYR A 1 273 ? -21.018 -0.911 30.439 1.00 88.19 273 TYR A C 1
ATOM 2195 O O . TYR A 1 273 ? -20.964 -1.799 31.283 1.00 88.19 273 TYR A O 1
ATOM 2203 N N . LYS A 1 274 ? -21.584 0.269 30.708 1.00 89.69 274 LYS A N 1
ATOM 2204 C CA . LYS A 1 274 ? -22.130 0.621 32.024 1.00 89.69 274 LYS A CA 1
ATOM 2205 C C . LYS A 1 274 ? -23.312 -0.268 32.415 1.00 89.69 274 LYS A C 1
ATOM 2207 O O . LYS A 1 274 ? -23.439 -0.627 33.581 1.00 89.69 274 LYS A O 1
ATOM 2212 N N . ASN A 1 275 ? -24.154 -0.622 31.450 1.00 86.56 275 ASN A N 1
ATOM 2213 C CA . ASN A 1 275 ? -25.358 -1.414 31.687 1.00 86.56 275 ASN A CA 1
ATOM 2214 C C . ASN A 1 275 ? -25.107 -2.922 31.516 1.00 86.56 275 ASN A C 1
ATOM 2216 O O . ASN A 1 275 ? -26.048 -3.676 31.306 1.00 86.56 275 ASN A O 1
ATOM 2220 N N . ASN A 1 276 ? -23.852 -3.387 31.593 1.00 77.81 276 ASN A N 1
ATOM 2221 C CA . ASN A 1 276 ? -23.487 -4.780 31.305 1.00 77.81 276 ASN A CA 1
ATOM 2222 C C . ASN A 1 276 ? -24.171 -5.812 32.228 1.00 77.81 276 ASN A C 1
ATOM 2224 O O . ASN A 1 276 ? -24.341 -6.965 31.827 1.00 77.81 276 ASN A O 1
ATOM 2228 N N . ASP A 1 277 ? -24.571 -5.398 33.433 1.00 77.50 277 ASP A N 1
ATOM 2229 C CA . ASP A 1 277 ? -25.219 -6.253 34.435 1.00 77.50 277 ASP A CA 1
ATOM 2230 C C . ASP A 1 277 ? -26.753 -6.324 34.287 1.00 77.50 277 ASP A C 1
ATOM 2232 O O . ASP A 1 277 ? -27.366 -7.285 34.753 1.00 77.50 277 ASP A O 1
ATOM 2236 N N . ASP A 1 278 ? -27.379 -5.354 33.608 1.00 84.50 278 ASP A N 1
ATOM 2237 C CA . ASP A 1 278 ? -28.820 -5.341 33.327 1.00 84.50 278 ASP A CA 1
ATOM 2238 C C . ASP A 1 278 ? -29.071 -5.786 31.881 1.00 84.50 278 ASP A C 1
ATOM 2240 O O . ASP A 1 278 ? -28.774 -5.073 30.921 1.00 84.50 278 ASP A O 1
ATOM 2244 N N . GLN A 1 279 ? -29.631 -6.987 31.711 1.00 79.94 279 GLN A N 1
ATOM 2245 C CA . GLN A 1 279 ? -29.849 -7.562 30.383 1.00 79.94 279 GLN A CA 1
ATOM 2246 C C . GLN A 1 279 ? -30.785 -6.721 29.503 1.00 79.94 279 GLN A C 1
ATOM 2248 O O . GLN A 1 279 ? -30.535 -6.614 28.300 1.00 79.94 279 GLN A O 1
ATOM 2253 N N . GLU A 1 280 ? -31.839 -6.116 30.057 1.00 82.56 280 GLU A N 1
ATOM 2254 C CA . GLU A 1 280 ? -32.780 -5.328 29.256 1.00 82.56 280 GLU A CA 1
ATOM 2255 C C . GLU A 1 280 ? -32.157 -4.001 28.825 1.00 82.56 280 GLU A C 1
ATOM 2257 O O . GLU A 1 280 ? -32.253 -3.613 27.653 1.00 82.56 280 GLU A O 1
ATOM 2262 N N . GLU A 1 281 ? -31.485 -3.312 29.748 1.00 84.69 281 GLU A N 1
ATOM 2263 C CA . GLU A 1 281 ? -30.821 -2.048 29.438 1.00 84.69 281 GLU A CA 1
ATOM 2264 C C . GLU A 1 281 ? -29.624 -2.243 28.502 1.00 84.69 281 GLU A C 1
ATOM 2266 O O . GLU A 1 281 ? -29.423 -1.428 27.596 1.00 84.69 281 GLU A O 1
ATOM 2271 N N . ARG A 1 282 ? -28.878 -3.347 28.642 1.00 84.50 282 ARG A N 1
ATOM 2272 C CA . ARG A 1 282 ? -27.788 -3.714 27.729 1.00 84.50 282 ARG A CA 1
ATOM 2273 C C . ARG A 1 282 ? -28.293 -3.929 26.308 1.00 84.50 282 ARG A C 1
ATOM 2275 O O . ARG A 1 282 ? -27.706 -3.391 25.372 1.00 84.50 282 ARG A O 1
ATOM 2282 N N . ILE A 1 283 ? -29.384 -4.677 26.127 1.00 86.31 283 ILE A N 1
ATOM 2283 C CA . ILE A 1 283 ? -29.958 -4.925 24.794 1.00 86.31 283 ILE A CA 1
ATOM 2284 C C . ILE A 1 283 ? -30.419 -3.610 24.157 1.00 86.31 283 ILE A C 1
ATOM 2286 O O . ILE A 1 283 ? -30.118 -3.362 22.988 1.00 86.31 283 ILE A O 1
ATOM 2290 N N . ARG A 1 284 ? -31.087 -2.729 24.915 1.00 87.44 284 ARG A N 1
ATOM 2291 C CA . ARG A 1 284 ? -31.490 -1.401 24.416 1.00 87.44 284 ARG A CA 1
ATOM 2292 C C . ARG A 1 284 ? -30.284 -0.545 24.030 1.00 87.44 284 ARG A C 1
ATOM 2294 O O . ARG A 1 284 ? -30.303 0.097 22.981 1.00 87.44 284 ARG A O 1
ATOM 2301 N N . ALA A 1 285 ? -29.225 -0.556 24.836 1.00 86.44 285 ALA A N 1
ATOM 2302 C CA . ALA A 1 285 ? -27.998 0.173 24.534 1.00 86.44 285 ALA A CA 1
ATOM 2303 C C . ALA A 1 285 ? -27.311 -0.364 23.262 1.00 86.44 285 ALA A C 1
ATOM 2305 O O . ALA A 1 285 ? -26.897 0.427 22.413 1.00 86.44 285 ALA A O 1
ATOM 2306 N N . ILE A 1 286 ? -27.263 -1.690 23.067 1.00 88.19 286 ILE A N 1
ATOM 2307 C CA . ILE A 1 286 ? -26.728 -2.312 21.842 1.00 88.19 286 ILE A CA 1
ATOM 2308 C C . ILE A 1 286 ? -27.574 -1.916 20.627 1.00 88.19 286 ILE A C 1
ATOM 2310 O O . ILE A 1 286 ? -27.028 -1.520 19.599 1.00 88.19 286 ILE A O 1
ATOM 2314 N N . GLN A 1 287 ? -28.904 -1.934 20.744 1.00 87.00 287 GLN A N 1
ATOM 2315 C CA . GLN A 1 287 ? -29.797 -1.482 19.673 1.00 87.00 287 GLN A CA 1
ATOM 2316 C C . GLN A 1 287 ? -29.570 -0.006 19.321 1.00 87.00 287 GLN A C 1
ATOM 2318 O O . GLN A 1 287 ? -29.503 0.336 18.142 1.00 87.00 287 GLN A O 1
ATOM 2323 N N . ASN A 1 288 ? -29.377 0.863 20.315 1.00 87.31 288 ASN A N 1
ATOM 2324 C CA . ASN A 1 288 ? -29.054 2.277 20.098 1.00 87.31 288 ASN A CA 1
ATOM 2325 C C . ASN A 1 288 ? -27.686 2.475 19.425 1.00 87.31 288 ASN A C 1
ATOM 2327 O O . ASN A 1 288 ? -27.520 3.386 18.606 1.00 87.31 288 ASN A O 1
ATOM 2331 N N . LEU A 1 289 ? -26.707 1.632 19.760 1.00 87.88 289 LEU A N 1
ATOM 2332 C CA . LEU A 1 289 ? -25.387 1.613 19.136 1.00 87.88 289 LEU A CA 1
ATOM 2333 C C . LEU A 1 289 ? -25.467 1.121 17.678 1.00 87.88 289 LEU A C 1
ATOM 2335 O O . LEU A 1 289 ? -24.827 1.687 16.791 1.00 87.88 289 LEU A O 1
ATOM 2339 N N . TYR A 1 290 ? -26.312 0.129 17.397 1.00 86.44 290 TYR A N 1
ATOM 2340 C CA . TYR A 1 290 ? -26.559 -0.363 16.040 1.00 86.44 290 TYR A CA 1
ATOM 2341 C C . TYR A 1 290 ? -27.354 0.641 15.201 1.00 86.44 290 TYR A C 1
ATOM 2343 O O . TYR A 1 290 ? -27.024 0.856 14.034 1.00 86.44 290 TYR A O 1
ATOM 2351 N N . ALA A 1 291 ? -28.338 1.325 15.784 1.00 83.69 291 ALA A N 1
ATOM 2352 C CA . ALA A 1 291 ? -29.050 2.411 15.119 1.00 83.69 291 ALA A CA 1
ATOM 2353 C C . ALA A 1 291 ? -28.075 3.522 14.702 1.00 83.69 291 ALA A C 1
ATOM 2355 O O . ALA A 1 291 ? -28.081 3.946 13.549 1.00 83.69 291 ALA A O 1
ATOM 2356 N N . PHE A 1 292 ? -27.152 3.910 15.586 1.00 83.31 292 PHE A N 1
ATOM 2357 C CA . PHE A 1 292 ? -26.067 4.825 15.226 1.00 83.31 292 PHE A CA 1
ATOM 2358 C C . PHE A 1 292 ? -25.205 4.283 14.085 1.00 83.31 292 PHE A C 1
ATOM 2360 O O . PHE A 1 292 ? -24.924 5.014 13.141 1.00 83.31 292 PHE A O 1
ATOM 2367 N N . SER A 1 293 ? -24.852 2.993 14.117 1.00 78.12 293 SER A N 1
ATOM 2368 C CA . SER A 1 293 ? -24.051 2.384 13.051 1.00 78.12 293 SER A CA 1
ATOM 2369 C C . SER A 1 293 ? -24.691 2.501 11.664 1.00 78.12 293 SER A C 1
ATOM 2371 O O . SER A 1 293 ? -23.996 2.755 10.683 1.00 78.12 293 SER A O 1
ATOM 2373 N N . SER A 1 294 ? -26.025 2.421 11.599 1.00 70.38 294 SER A N 1
ATOM 2374 C CA . SER A 1 294 ? -26.785 2.560 10.355 1.00 70.38 294 SER A CA 1
ATOM 2375 C C . SER A 1 294 ? -26.765 3.983 9.784 1.00 70.38 294 SER A C 1
ATOM 2377 O O . SER A 1 294 ? -26.953 4.165 8.581 1.00 70.38 294 SER A O 1
ATOM 2379 N N . HIS A 1 295 ? -26.484 4.973 10.635 1.00 69.00 295 HIS A N 1
ATOM 2380 C CA . HIS A 1 295 ? -26.342 6.384 10.288 1.00 69.00 295 HIS A CA 1
ATOM 2381 C C . HIS A 1 295 ? -24.883 6.825 10.121 1.00 69.00 295 HIS A C 1
ATOM 2383 O O . HIS A 1 295 ? -24.650 7.995 9.823 1.00 69.00 295 HIS A O 1
ATOM 2389 N N . ILE A 1 296 ? -23.900 5.925 10.283 1.00 68.69 296 ILE A N 1
ATOM 2390 C CA . ILE A 1 296 ? -22.496 6.253 10.018 1.00 68.69 296 ILE A CA 1
ATOM 2391 C C . ILE A 1 296 ? -22.381 6.684 8.559 1.00 68.69 296 ILE A C 1
ATOM 2393 O O . ILE A 1 296 ? -22.645 5.908 7.636 1.00 68.69 296 ILE A O 1
ATOM 2397 N N . SER A 1 297 ? -21.969 7.935 8.371 1.00 62.03 297 SER A N 1
ATOM 2398 C CA . SER A 1 297 ? -21.726 8.535 7.069 1.00 62.03 297 SER A CA 1
ATOM 2399 C C . SER A 1 297 ? -20.735 7.665 6.296 1.00 62.03 297 SER A C 1
ATOM 2401 O O . SER A 1 297 ? -19.552 7.596 6.628 1.00 62.03 297 SER A O 1
ATOM 2403 N N . LEU A 1 298 ? -21.212 6.971 5.262 1.00 66.25 298 LEU A N 1
ATOM 2404 C CA . LEU A 1 298 ? -20.325 6.420 4.243 1.00 66.25 298 LEU A CA 1
ATOM 2405 C C . LEU A 1 298 ? -19.520 7.584 3.659 1.00 66.25 298 LEU A C 1
ATOM 2407 O O . LEU A 1 298 ? -20.093 8.653 3.428 1.00 66.25 298 LEU A O 1
ATOM 2411 N N . SER A 1 299 ? -18.219 7.390 3.421 1.00 67.75 299 SER A N 1
ATOM 2412 C CA . SER A 1 299 ? -17.418 8.428 2.761 1.00 67.75 299 SER A CA 1
ATOM 2413 C C . SER A 1 299 ? -18.065 8.810 1.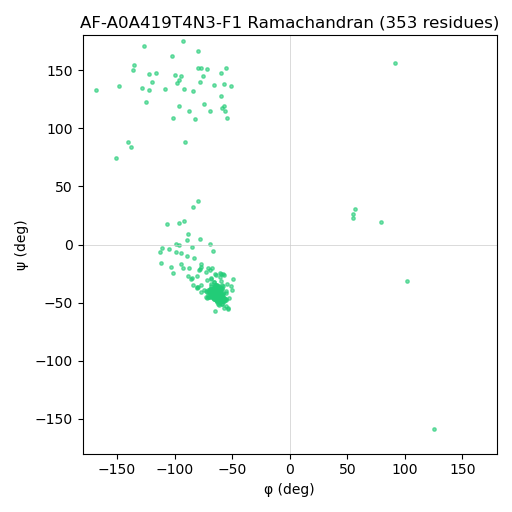428 1.00 67.75 299 SER A C 1
ATOM 2415 O O . SER A 1 299 ? -18.730 7.976 0.806 1.00 67.75 299 SER A O 1
ATOM 2417 N N . GLN A 1 300 ? -17.868 10.043 0.951 1.00 67.81 300 GLN A N 1
ATOM 2418 C CA . GLN A 1 300 ? -18.413 10.456 -0.353 1.00 67.81 300 GLN A CA 1
ATOM 2419 C C . GLN A 1 300 ? -18.044 9.466 -1.472 1.00 67.81 300 GLN A C 1
ATOM 2421 O O . GLN A 1 300 ? -18.857 9.157 -2.338 1.00 67.81 300 GLN A O 1
ATOM 2426 N N . LEU A 1 301 ? -16.838 8.900 -1.404 1.00 70.62 301 LEU A N 1
ATOM 2427 C CA . LEU A 1 301 ? -16.348 7.894 -2.338 1.00 70.62 301 LEU A CA 1
ATOM 2428 C C . LEU A 1 301 ? -17.074 6.543 -2.171 1.00 70.62 301 LEU A C 1
ATOM 2430 O O . LEU A 1 301 ? -17.447 5.932 -3.169 1.00 70.62 301 LEU A O 1
ATOM 2434 N N . ASP A 1 302 ? -17.339 6.093 -0.939 1.00 76.12 302 ASP A N 1
ATOM 2435 C CA . ASP A 1 302 ? -18.150 4.892 -0.672 1.00 76.12 302 ASP A CA 1
ATOM 2436 C C . ASP A 1 302 ? -19.585 5.049 -1.209 1.00 76.12 302 ASP A C 1
ATOM 2438 O O . ASP A 1 302 ? -20.129 4.119 -1.810 1.00 76.12 302 ASP A O 1
ATOM 2442 N N . GLN A 1 303 ? -20.180 6.234 -1.039 1.00 78.25 303 GLN A N 1
ATOM 2443 C CA . GLN A 1 303 ? -21.510 6.559 -1.565 1.00 78.25 303 GLN A CA 1
ATOM 2444 C C . GLN A 1 303 ? -21.526 6.528 -3.095 1.00 78.25 303 GLN A C 1
ATOM 2446 O O . GLN A 1 303 ? -22.386 5.875 -3.679 1.00 78.25 303 GLN A O 1
ATOM 2451 N N . GLN A 1 304 ? -20.539 7.152 -3.743 1.00 79.38 304 GLN A N 1
ATOM 2452 C CA . GLN A 1 304 ? -20.406 7.126 -5.201 1.00 79.38 304 GLN A CA 1
ATOM 2453 C C . GLN A 1 304 ? -20.168 5.706 -5.735 1.00 79.38 304 GLN A C 1
ATOM 2455 O O . GLN A 1 304 ? -20.712 5.344 -6.777 1.00 79.38 304 GLN A O 1
ATOM 2460 N N . ILE A 1 305 ? -19.391 4.869 -5.035 1.00 82.38 305 ILE A N 1
ATOM 2461 C CA . ILE A 1 305 ? -19.218 3.455 -5.403 1.00 82.38 305 ILE A CA 1
ATOM 2462 C C . ILE A 1 305 ? -20.562 2.724 -5.348 1.00 82.38 305 ILE A C 1
ATOM 2464 O O . ILE A 1 305 ? -20.917 2.035 -6.304 1.00 82.38 305 ILE A O 1
ATOM 2468 N N . ILE A 1 306 ? -21.317 2.875 -4.256 1.00 82.06 306 ILE A N 1
ATOM 2469 C CA . ILE A 1 306 ? -22.634 2.243 -4.107 1.00 82.06 306 ILE A CA 1
ATOM 2470 C C . ILE A 1 306 ? -23.602 2.743 -5.182 1.00 82.06 306 ILE A C 1
ATOM 2472 O O . ILE A 1 306 ? -24.292 1.932 -5.795 1.00 82.06 306 ILE A O 1
ATOM 2476 N N . GLU A 1 307 ? -23.625 4.042 -5.469 1.00 82.94 307 GLU A N 1
ATOM 2477 C CA . GLU A 1 307 ? -24.458 4.623 -6.524 1.00 82.94 307 GLU A CA 1
ATOM 2478 C C . GLU A 1 307 ? -24.107 4.038 -7.901 1.00 82.94 307 GLU A C 1
ATOM 2480 O O . GLU A 1 307 ? -24.990 3.613 -8.648 1.00 82.94 307 GLU A O 1
ATOM 2485 N N . ILE A 1 308 ? -22.815 3.919 -8.220 1.00 82.75 308 ILE A N 1
ATOM 2486 C CA . ILE A 1 308 ? -22.351 3.313 -9.472 1.00 82.75 308 ILE A CA 1
ATOM 2487 C C . ILE A 1 308 ? -22.754 1.838 -9.567 1.00 82.75 308 ILE A C 1
ATOM 2489 O O . ILE A 1 308 ? -23.187 1.408 -10.636 1.00 82.75 308 ILE A O 1
ATOM 2493 N N . ILE A 1 309 ? -22.633 1.070 -8.481 1.00 83.62 309 ILE A N 1
ATOM 2494 C CA . ILE A 1 309 ? -23.037 -0.346 -8.449 1.00 83.62 309 ILE A CA 1
ATOM 2495 C C . ILE A 1 309 ? -24.560 -0.477 -8.583 1.00 83.62 309 ILE A C 1
ATOM 2497 O O . ILE A 1 309 ? -25.030 -1.366 -9.290 1.00 83.62 309 ILE A O 1
ATOM 2501 N N . THR A 1 310 ? -25.328 0.421 -7.955 1.00 81.38 310 THR A N 1
ATOM 2502 C CA . THR A 1 310 ? -26.797 0.472 -8.079 1.00 81.38 310 THR A CA 1
ATOM 2503 C C . THR A 1 310 ? -27.213 0.727 -9.526 1.00 81.38 310 THR A C 1
ATOM 2505 O O . THR A 1 310 ? -28.070 0.028 -10.062 1.00 81.38 310 THR A O 1
ATOM 2508 N N . ASN A 1 311 ? -26.581 1.710 -10.171 1.00 80.69 311 ASN A N 1
ATOM 2509 C CA . ASN A 1 311 ? -26.935 2.150 -11.519 1.00 80.69 311 ASN A CA 1
ATOM 2510 C C . ASN A 1 311 ? -26.395 1.217 -12.618 1.00 80.69 311 ASN A C 1
ATOM 2512 O O . ASN A 1 311 ? -26.918 1.207 -13.733 1.00 80.69 311 ASN A O 1
ATOM 2516 N N . HIS A 1 312 ? -25.357 0.429 -12.323 1.00 78.56 312 HIS A N 1
ATOM 2517 C CA . HIS A 1 312 ? -24.720 -0.491 -13.264 1.00 78.56 312 HIS A CA 1
ATOM 2518 C C . HIS A 1 312 ? -24.404 -1.838 -12.599 1.00 78.56 312 HIS A C 1
ATOM 2520 O O . HIS A 1 312 ? -23.277 -2.094 -12.166 1.00 78.56 312 HIS A O 1
ATOM 2526 N N . ALA A 1 313 ? -25.397 -2.728 -12.557 1.00 67.31 313 ALA A N 1
ATOM 2527 C CA . ALA A 1 313 ? -25.204 -4.089 -12.064 1.00 67.31 313 ALA A CA 1
ATOM 2528 C C . ALA A 1 313 ? -24.143 -4.834 -12.900 1.00 67.31 313 ALA A C 1
ATOM 2530 O O . ALA A 1 313 ? -24.245 -4.891 -14.125 1.00 67.31 313 ALA A O 1
ATOM 2531 N N . GLY A 1 314 ? -23.135 -5.418 -12.241 1.00 67.81 314 GLY A N 1
ATOM 2532 C CA . GLY A 1 314 ? -22.038 -6.124 -12.920 1.00 67.81 314 GLY A CA 1
ATOM 2533 C C . GLY A 1 314 ? -20.952 -5.214 -13.508 1.00 67.81 314 GLY A C 1
ATOM 2534 O O . GLY A 1 314 ? -20.205 -5.631 -14.388 1.00 67.81 314 GLY A O 1
ATOM 2535 N N . ILE A 1 315 ? -20.843 -3.961 -13.054 1.00 78.19 315 ILE A N 1
ATOM 2536 C CA . ILE A 1 315 ? -19.753 -3.080 -13.487 1.00 78.19 315 ILE A CA 1
ATOM 2537 C C . ILE A 1 315 ? -18.390 -3.596 -12.998 1.00 78.19 315 ILE A C 1
ATOM 2539 O O . ILE A 1 315 ? -18.227 -4.030 -11.850 1.00 78.19 315 ILE A O 1
ATOM 2543 N N . SER A 1 316 ? -17.388 -3.541 -13.878 1.00 80.06 316 SER A N 1
ATOM 2544 C CA . SER A 1 316 ? -16.039 -4.012 -13.564 1.00 80.06 316 SER A CA 1
ATOM 2545 C C . SER A 1 316 ? -15.266 -3.011 -12.697 1.00 80.06 316 SER A C 1
ATOM 2547 O O . SER A 1 316 ? -15.420 -1.791 -12.815 1.00 80.06 316 SER A O 1
ATOM 2549 N N . ALA A 1 317 ? -14.322 -3.508 -11.888 1.00 78.19 317 ALA A N 1
ATOM 2550 C CA . ALA A 1 317 ? -13.411 -2.651 -11.119 1.00 78.19 317 ALA A CA 1
ATOM 2551 C C . ALA A 1 317 ? -12.611 -1.677 -12.011 1.00 78.19 317 ALA A C 1
ATOM 2553 O O . ALA A 1 317 ? -12.187 -0.613 -11.564 1.00 78.19 317 ALA A O 1
ATOM 2554 N N . HIS A 1 318 ? -12.384 -2.028 -13.282 1.00 77.88 318 HIS A N 1
ATOM 2555 C CA . HIS A 1 318 ? -11.695 -1.155 -14.228 1.00 77.88 318 HIS A CA 1
ATOM 2556 C C . HIS A 1 318 ? -12.544 0.053 -14.641 1.00 77.88 318 HIS A C 1
ATOM 2558 O O . HIS A 1 318 ? -12.033 1.169 -14.688 1.00 77.88 318 HIS A O 1
ATOM 2564 N N . GLU A 1 319 ? -13.830 -0.156 -14.914 1.00 79.44 319 GLU A N 1
ATOM 2565 C CA . GLU A 1 319 ? -14.753 0.915 -15.303 1.00 79.44 319 GLU A CA 1
ATOM 2566 C C . GLU A 1 319 ? -15.047 1.859 -14.137 1.00 79.44 319 GLU A C 1
ATOM 2568 O O . GLU A 1 319 ? -15.080 3.074 -14.329 1.00 79.44 319 GLU A O 1
ATOM 2573 N N . MET A 1 320 ? -15.177 1.324 -12.919 1.00 81.75 320 MET A N 1
ATOM 2574 C CA . MET A 1 320 ? -15.322 2.139 -11.710 1.00 81.75 320 MET A CA 1
ATOM 2575 C C . MET A 1 320 ? -14.125 3.076 -11.504 1.00 81.75 320 MET A C 1
ATOM 2577 O O . MET A 1 320 ? -14.315 4.254 -11.222 1.00 81.75 320 MET A O 1
ATOM 2581 N N . VAL A 1 321 ? -12.893 2.584 -11.700 1.00 80.88 321 VAL A N 1
ATOM 2582 C CA . VAL A 1 321 ? -11.668 3.404 -11.610 1.00 80.88 321 VAL A CA 1
ATOM 2583 C C . VAL A 1 321 ? -11.693 4.575 -12.585 1.00 80.88 321 VAL A C 1
ATOM 2585 O O . VAL A 1 321 ? -11.296 5.680 -12.223 1.00 80.88 321 VAL A O 1
ATOM 2588 N N . LEU A 1 322 ? -12.163 4.345 -13.812 1.00 79.38 322 LEU A N 1
ATOM 2589 C CA . LEU A 1 322 ? -12.252 5.393 -14.827 1.00 79.38 322 LEU A CA 1
ATOM 2590 C C . LEU A 1 322 ? -13.325 6.431 -14.481 1.00 79.38 322 LEU A C 1
ATOM 2592 O O . LEU A 1 322 ? -13.071 7.623 -14.627 1.00 79.38 322 LEU A O 1
ATOM 2596 N N . LYS A 1 323 ? -14.495 5.993 -13.997 1.00 81.00 323 LYS A N 1
ATOM 2597 C CA . LYS A 1 323 ? -15.602 6.890 -13.629 1.00 81.00 323 LYS A CA 1
ATOM 2598 C C . LYS A 1 323 ? -15.300 7.736 -12.396 1.00 81.00 323 LYS A C 1
ATOM 2600 O O . LYS A 1 323 ? -15.569 8.929 -12.401 1.00 81.00 323 LYS A O 1
ATOM 2605 N N . LEU A 1 324 ? -14.731 7.121 -11.364 1.00 79.25 324 LEU A N 1
ATOM 2606 C CA . LEU A 1 324 ? -14.445 7.775 -10.087 1.00 79.25 324 LEU A CA 1
ATOM 2607 C C . LEU A 1 324 ? -13.131 8.567 -10.106 1.00 79.25 324 LEU A C 1
ATOM 2609 O O . LEU A 1 324 ? -12.860 9.311 -9.174 1.00 79.25 324 LEU A O 1
ATOM 2613 N N . GLN A 1 325 ? -12.296 8.393 -11.137 1.00 76.75 325 GLN A N 1
ATOM 2614 C CA . GLN A 1 325 ? -10.948 8.974 -11.225 1.00 76.75 325 GLN A CA 1
ATOM 2615 C C . GLN A 1 325 ? -10.044 8.635 -10.022 1.00 76.75 325 GLN A C 1
ATOM 2617 O O . GLN A 1 325 ? -9.093 9.351 -9.710 1.00 76.75 325 GLN A O 1
ATOM 2622 N N . VAL A 1 326 ? -10.303 7.504 -9.361 1.00 74.69 326 VAL A N 1
ATOM 2623 C CA . VAL A 1 326 ? -9.547 7.028 -8.192 1.00 74.69 326 VAL A CA 1
ATOM 2624 C C . VAL A 1 326 ? -8.578 5.921 -8.581 1.00 74.69 326 VAL A C 1
ATOM 2626 O O . VAL A 1 326 ? -8.699 5.271 -9.617 1.00 74.69 326 VAL A O 1
ATOM 2629 N N . THR A 1 327 ? -7.593 5.649 -7.730 1.00 72.19 327 THR A N 1
ATOM 2630 C CA . THR A 1 327 ? -6.639 4.569 -8.001 1.00 72.19 327 THR A CA 1
ATOM 2631 C C . THR A 1 327 ? -7.294 3.190 -7.840 1.00 72.19 327 THR A C 1
ATOM 2633 O O . THR A 1 327 ? -8.163 3.008 -6.992 1.00 72.19 327 THR A O 1
ATOM 2636 N N . ARG A 1 328 ? -6.825 2.166 -8.578 1.00 71.75 328 ARG A N 1
ATOM 2637 C CA . ARG A 1 328 ? -7.260 0.763 -8.363 1.00 71.75 328 ARG A CA 1
ATOM 2638 C C . ARG A 1 328 ? -7.074 0.297 -6.914 1.00 71.75 328 ARG A C 1
ATOM 2640 O O . ARG A 1 328 ? -7.854 -0.517 -6.440 1.00 71.75 328 ARG A O 1
ATOM 2647 N N . ALA A 1 329 ? -6.028 0.775 -6.238 1.00 66.31 329 ALA A N 1
ATOM 2648 C CA . ALA A 1 329 ? -5.751 0.407 -4.852 1.00 66.31 329 ALA A CA 1
ATOM 2649 C C . ALA A 1 329 ? -6.777 1.035 -3.898 1.00 66.31 329 ALA A C 1
ATOM 2651 O O . ALA A 1 329 ? -7.332 0.322 -3.071 1.00 66.31 329 ALA A O 1
ATOM 2652 N N . THR A 1 330 ? -7.074 2.325 -4.083 1.00 69.62 330 THR A N 1
ATOM 2653 C CA . THR A 1 330 ? -8.134 3.053 -3.370 1.00 69.62 330 THR A CA 1
ATOM 2654 C C . THR A 1 330 ? -9.475 2.360 -3.586 1.00 69.62 330 THR A C 1
ATOM 2656 O O . THR A 1 330 ? -10.087 1.907 -2.627 1.00 69.62 330 THR A O 1
ATOM 2659 N N . LEU A 1 331 ? -9.879 2.137 -4.843 1.00 80.25 331 LEU A N 1
ATOM 2660 C CA . LEU A 1 331 ? -11.128 1.437 -5.143 1.00 80.25 331 LEU A CA 1
ATOM 2661 C C . LEU A 1 331 ? -11.171 0.044 -4.496 1.00 80.25 331 LEU A C 1
ATOM 2663 O O . LEU A 1 331 ? -12.158 -0.301 -3.864 1.00 80.25 331 LEU A O 1
ATOM 2667 N N . SER A 1 332 ? -10.102 -0.750 -4.607 1.00 79.00 332 SER A N 1
ATOM 2668 C CA . SER A 1 332 ? -10.052 -2.085 -3.998 1.00 79.00 332 SER A CA 1
ATOM 2669 C C . SER A 1 332 ? -10.175 -2.039 -2.472 1.00 79.00 332 SER A C 1
ATOM 2671 O O . SER A 1 332 ? -10.828 -2.909 -1.899 1.00 79.00 332 SER A O 1
ATOM 2673 N N . ARG A 1 333 ? -9.595 -1.030 -1.810 1.00 75.56 333 ARG A N 1
ATOM 2674 C CA . ARG A 1 333 ? -9.731 -0.825 -0.361 1.00 75.56 333 ARG A CA 1
ATOM 2675 C C . ARG A 1 333 ? -11.183 -0.544 0.017 1.00 75.56 333 ARG A C 1
ATOM 2677 O O . ARG A 1 333 ? -11.717 -1.210 0.898 1.00 75.56 333 ARG A O 1
ATOM 2684 N N . HIS A 1 334 ? -11.825 0.378 -0.693 1.00 78.81 334 HIS A N 1
ATOM 2685 C CA . HIS A 1 334 ? -13.221 0.739 -0.461 1.00 78.81 334 HIS A CA 1
ATOM 2686 C C . HIS A 1 334 ? -14.187 -0.409 -0.798 1.00 78.81 334 HIS A C 1
ATOM 2688 O O . HIS A 1 334 ? -15.093 -0.693 -0.025 1.00 78.81 334 HIS A O 1
ATOM 2694 N N . LEU A 1 335 ? -13.951 -1.167 -1.873 1.00 83.00 335 LEU A N 1
ATOM 2695 C CA . LEU A 1 335 ? -14.742 -2.360 -2.199 1.00 83.00 335 LEU A CA 1
ATOM 2696 C C . LEU A 1 335 ? -14.604 -3.458 -1.135 1.00 83.00 335 LEU A C 1
ATOM 2698 O O . LEU A 1 335 ? -15.600 -4.068 -0.758 1.00 83.00 335 LEU A O 1
ATOM 2702 N N . LYS A 1 336 ? -13.395 -3.691 -0.605 1.00 81.31 336 LYS A N 1
ATOM 2703 C CA . LYS A 1 336 ? -13.192 -4.628 0.513 1.00 81.31 336 LYS A CA 1
ATOM 2704 C C . LYS A 1 336 ? -13.920 -4.169 1.773 1.00 81.31 336 LYS A C 1
ATOM 2706 O O . LYS A 1 336 ? -14.616 -4.980 2.374 1.00 81.31 336 LYS A O 1
ATOM 2711 N N . LYS A 1 337 ? -13.813 -2.882 2.120 1.00 79.06 337 LYS A N 1
ATOM 2712 C CA . LYS A 1 337 ? -14.546 -2.253 3.231 1.00 79.06 337 LYS A CA 1
ATOM 2713 C C . LYS A 1 337 ? -16.057 -2.462 3.074 1.00 79.06 337 LYS A C 1
ATOM 2715 O O . LYS A 1 337 ? -16.702 -3.019 3.954 1.00 79.06 337 LYS A O 1
ATOM 2720 N N . LEU A 1 338 ? -16.615 -2.101 1.919 1.00 81.25 338 LEU A N 1
ATOM 2721 C CA . LEU A 1 338 ? -18.043 -2.246 1.618 1.00 81.25 338 LEU A CA 1
ATOM 2722 C C . LEU A 1 338 ? -18.505 -3.710 1.596 1.00 81.25 338 LEU A C 1
ATOM 2724 O O . LEU A 1 338 ? -19.627 -4.006 2.008 1.00 81.25 338 LEU A O 1
ATOM 2728 N N . SER A 1 339 ? -17.658 -4.631 1.133 1.00 81.25 339 SER A N 1
ATOM 2729 C CA . SER A 1 339 ? -17.959 -6.063 1.153 1.00 81.25 339 SER A CA 1
ATOM 2730 C C . SER A 1 339 ? -17.947 -6.622 2.573 1.00 81.25 339 SER A C 1
ATOM 2732 O O . SER A 1 339 ? -18.831 -7.399 2.925 1.00 81.25 339 SER A O 1
ATOM 2734 N N . PHE A 1 340 ? -16.996 -6.194 3.405 1.00 77.69 340 PHE A N 1
ATOM 2735 C CA . PHE A 1 340 ? -16.923 -6.583 4.810 1.00 77.69 340 PHE A CA 1
ATOM 2736 C C . PHE A 1 340 ? -18.121 -6.058 5.615 1.00 77.69 340 PHE A C 1
ATOM 2738 O O . PHE A 1 340 ? -18.683 -6.790 6.428 1.00 77.69 340 PHE A O 1
ATOM 2745 N N . MET A 1 341 ? -18.576 -4.836 5.318 1.00 75.19 341 MET A N 1
ATOM 2746 C CA . MET A 1 341 ? -19.812 -4.246 5.854 1.00 75.19 341 MET A CA 1
ATOM 2747 C C . MET A 1 341 ? -21.103 -4.899 5.333 1.00 75.19 341 MET A C 1
ATOM 2749 O O . MET A 1 341 ? -22.188 -4.436 5.683 1.00 75.19 341 MET A O 1
ATOM 2753 N N . GLU A 1 342 ? -20.997 -5.913 4.468 1.00 78.25 342 GLU A N 1
ATOM 2754 C CA . GLU A 1 342 ? -22.125 -6.584 3.815 1.00 78.25 342 GLU A CA 1
ATOM 2755 C C . GLU A 1 342 ? -23.024 -5.624 3.020 1.00 78.25 342 GLU A C 1
ATOM 2757 O O . GLU A 1 342 ? -24.215 -5.858 2.862 1.00 78.25 342 GLU A O 1
ATOM 2762 N N . LYS A 1 343 ? -22.458 -4.537 2.479 1.00 77.69 343 LYS A N 1
ATOM 2763 C CA . LYS A 1 343 ? -23.168 -3.625 1.567 1.00 77.69 343 LYS A CA 1
ATOM 2764 C C . LYS A 1 343 ? -23.094 -4.097 0.118 1.00 77.69 343 LYS A C 1
ATOM 2766 O O . LYS A 1 343 ? -24.009 -3.839 -0.661 1.00 77.69 343 LYS A O 1
ATOM 2771 N N . ILE A 1 344 ? -22.013 -4.787 -0.251 1.00 82.06 344 ILE A N 1
ATOM 2772 C CA . ILE A 1 344 ? -21.795 -5.300 -1.608 1.00 82.06 344 ILE A CA 1
ATOM 2773 C C . ILE A 1 344 ? -21.280 -6.743 -1.598 1.00 82.06 344 ILE A C 1
ATOM 2775 O O . ILE A 1 344 ? -20.626 -7.183 -0.655 1.00 82.06 344 ILE A O 1
ATOM 2779 N N . LYS A 1 345 ? -21.533 -7.474 -2.683 1.00 81.25 345 LYS A N 1
ATOM 2780 C CA . LYS A 1 345 ? -21.037 -8.826 -2.938 1.00 81.25 345 LYS A CA 1
ATOM 2781 C C . LYS A 1 345 ? -20.370 -8.892 -4.302 1.00 81.25 345 LYS A C 1
ATOM 2783 O O . LYS A 1 345 ? -20.921 -8.417 -5.295 1.00 81.25 345 LYS A O 1
ATOM 2788 N N . GLU A 1 346 ? -19.205 -9.517 -4.350 1.00 79.06 346 GLU A N 1
ATOM 2789 C CA . GLU A 1 346 ? -18.514 -9.841 -5.595 1.00 79.06 346 GLU A CA 1
ATOM 2790 C C . GLU A 1 346 ? -19.068 -11.155 -6.171 1.00 79.06 346 GLU A C 1
ATOM 2792 O O . GLU A 1 346 ? -19.240 -12.143 -5.452 1.00 79.06 346 GLU A O 1
ATOM 2797 N N . LYS A 1 347 ? -19.385 -11.162 -7.467 1.00 78.94 347 LYS A N 1
ATOM 2798 C CA . LYS A 1 347 ? -19.675 -12.368 -8.260 1.00 78.94 347 LYS A CA 1
ATOM 2799 C C . LYS A 1 347 ? -18.781 -12.366 -9.505 1.00 78.94 347 LYS A C 1
ATOM 2801 O O . LYS A 1 347 ? -18.159 -11.355 -9.815 1.00 78.94 347 LYS A O 1
ATOM 2806 N N . GLU A 1 348 ? -18.759 -13.475 -10.246 1.00 66.06 348 GLU A N 1
ATOM 2807 C CA . GLU A 1 348 ? -17.892 -13.677 -11.426 1.00 66.06 348 GLU A CA 1
ATOM 2808 C C . GLU A 1 348 ? -17.931 -12.528 -12.454 1.00 66.06 348 GLU A C 1
ATOM 2810 O O . GLU A 1 348 ? -16.917 -12.247 -13.086 1.00 66.06 348 GLU A O 1
ATOM 2815 N N . ASN A 1 349 ? -19.058 -11.814 -12.564 1.00 65.50 349 ASN A N 1
ATOM 2816 C CA . ASN A 1 349 ? -19.253 -10.717 -13.517 1.00 65.50 349 ASN A CA 1
ATOM 2817 C C . ASN A 1 349 ? -19.250 -9.310 -12.881 1.00 65.50 349 ASN A C 1
ATOM 2819 O O . ASN A 1 349 ? -19.735 -8.377 -13.509 1.00 65.50 349 ASN A O 1
ATOM 2823 N N . GLY A 1 350 ? -18.739 -9.126 -11.657 1.00 74.50 350 GLY A N 1
ATOM 2824 C CA . GLY A 1 350 ? -18.601 -7.805 -11.021 1.00 74.50 350 GLY A CA 1
ATOM 2825 C C . GLY A 1 350 ? -19.256 -7.686 -9.641 1.00 74.50 350 GLY A C 1
ATOM 2826 O O . GLY A 1 350 ? -19.483 -8.683 -8.953 1.00 74.50 350 GLY A O 1
ATOM 2827 N N . TYR A 1 351 ? -19.543 -6.452 -9.216 1.00 79.06 351 TYR A N 1
ATOM 2828 C CA . TYR A 1 351 ? -20.085 -6.155 -7.882 1.00 79.06 351 TYR A CA 1
ATOM 2829 C C . TYR A 1 351 ? -21.602 -5.938 -7.905 1.00 79.06 351 TYR A C 1
ATOM 2831 O O . TYR A 1 351 ? -22.154 -5.399 -8.865 1.00 79.06 351 TYR A O 1
ATOM 2839 N N . TYR A 1 352 ? -22.263 -6.350 -6.824 1.00 78.81 352 TYR A N 1
ATOM 2840 C CA . TYR A 1 352 ? -23.711 -6.257 -6.624 1.00 78.81 352 TYR A CA 1
ATOM 2841 C C . TYR A 1 352 ? -24.011 -5.761 -5.211 1.00 78.81 352 TYR A C 1
ATOM 2843 O O . TYR A 1 352 ? -23.247 -6.054 -4.298 1.00 78.81 352 TYR A O 1
ATOM 2851 N N . ILE A 1 353 ? -25.126 -5.060 -5.009 1.00 78.75 353 ILE A N 1
ATOM 2852 C CA . ILE A 1 353 ? -25.578 -4.666 -3.666 1.00 78.75 353 ILE A CA 1
ATOM 2853 C C . ILE A 1 353 ? -26.240 -5.857 -2.975 1.00 78.75 353 ILE A C 1
ATOM 2855 O O . ILE A 1 353 ? -26.964 -6.630 -3.607 1.00 78.75 353 ILE A O 1
ATOM 2859 N N . ILE A 1 354 ? -25.961 -6.012 -1.684 1.00 73.00 354 ILE A N 1
ATOM 2860 C CA . ILE A 1 354 ? -26.669 -6.950 -0.813 1.00 73.00 354 ILE A CA 1
ATOM 2861 C C . ILE A 1 354 ? -27.890 -6.192 -0.279 1.00 73.00 354 ILE A C 1
ATOM 2863 O O . ILE A 1 354 ? -27.728 -5.164 0.377 1.00 73.00 354 ILE A O 1
ATOM 2867 N N . SER A 1 355 ? -29.087 -6.648 -0.660 1.00 55.09 355 SER A N 1
ATOM 2868 C CA . SER A 1 355 ? -30.376 -6.096 -0.219 1.00 55.09 355 SER A CA 1
ATOM 2869 C C . SER A 1 355 ? -30.695 -6.466 1.217 1.00 55.09 355 SER A C 1
ATOM 2871 O O . SER A 1 355 ? -30.564 -7.682 1.501 1.00 55.09 355 SER A O 1
#